Protein AF-A0A9W9ZEQ0-F1 (afdb_monomer_lite)

InterPro domains:
  IPR033336 Stabilizer of axonemal microtubules 1/2 [PTHR31516] (11-189)

pLDDT: mean 74.66, std 12.72, range [37.41, 95.31]

Radius of gyration: 59.29 Å; chains: 1; bounding box: 155×53×139 Å

Sequence (202 aa):
MAGTRLYTAETEKLLKEKGLKCVCELCDCGGYHPHIGCTKGTQKMKSVFKRPGLSQAKTDYQQTYTPHDGAKPRNARKPLPRLRNPHPPPMDFRTVQRMDFITREPEPQGSCKFVEEYKRPDAKIDGKTVYGQDFVDRGPPEVVKITRPQTVTQHQGLKFQSATTHNQAFTHKVPIPQEAYAELPCYTGAILYPEKNTEGTT

Structure (mmCIF, N/CA/C/O backbone):
data_AF-A0A9W9ZEQ0-F1
#
_entry.id   AF-A0A9W9ZEQ0-F1
#
loop_
_atom_site.group_PDB
_atom_site.id
_atom_site.type_symbol
_atom_site.label_atom_id
_atom_site.label_alt_id
_atom_site.label_comp_id
_atom_site.label_asym_id
_atom_site.label_entity_id
_atom_site.label_seq_id
_atom_site.pdbx_PDB_ins_code
_atom_site.Cartn_x
_atom_site.Cartn_y
_atom_site.Cartn_z
_atom_site.occupancy
_atom_site.B_iso_or_equiv
_atom_site.auth_seq_id
_atom_site.auth_comp_id
_atom_site.auth_asym_id
_atom_site.auth_atom_id
_atom_site.pdbx_PDB_model_num
ATOM 1 N N . MET A 1 1 ? -5.493 9.494 52.008 1.00 37.41 1 MET A N 1
ATOM 2 C CA . MET A 1 1 ? -4.484 10.532 51.711 1.00 37.41 1 MET A CA 1
ATOM 3 C C . MET A 1 1 ? -4.387 10.662 50.193 1.00 37.41 1 MET A C 1
ATOM 5 O O . MET A 1 1 ? -3.677 9.883 49.575 1.00 37.41 1 MET A O 1
ATOM 9 N N . ALA A 1 2 ? -5.190 11.528 49.568 1.00 41.69 2 ALA A N 1
ATOM 10 C CA . ALA A 1 2 ? -5.100 11.759 48.124 1.00 41.69 2 ALA A CA 1
ATOM 11 C C . ALA A 1 2 ? -3.895 12.675 47.868 1.00 41.69 2 ALA A C 1
ATOM 13 O O . ALA A 1 2 ? -3.861 13.783 48.397 1.00 41.69 2 ALA A O 1
ATOM 14 N N . GLY A 1 3 ? -2.890 12.187 47.141 1.00 52.62 3 GLY A N 1
ATOM 15 C CA . GLY A 1 3 ? -1.672 12.945 46.861 1.00 52.62 3 GLY A CA 1
ATOM 16 C C . GLY A 1 3 ? -1.980 14.206 46.057 1.00 52.62 3 GLY A C 1
ATOM 17 O O . GLY A 1 3 ? -2.632 14.138 45.015 1.00 52.62 3 GLY A O 1
ATOM 18 N N . THR A 1 4 ? -1.510 15.352 46.542 1.00 58.88 4 THR A N 1
ATOM 19 C CA . THR A 1 4 ? -1.465 16.603 45.784 1.00 58.88 4 THR A CA 1
ATOM 20 C C . THR A 1 4 ? -0.579 16.397 44.562 1.00 58.88 4 THR A C 1
ATOM 22 O O . THR A 1 4 ? 0.619 16.151 44.705 1.00 58.88 4 THR A O 1
ATOM 25 N N . ARG A 1 5 ? -1.152 16.464 43.357 1.00 65.31 5 ARG A N 1
ATOM 26 C CA . ARG A 1 5 ? -0.351 16.447 42.128 1.00 65.31 5 ARG A CA 1
ATOM 27 C C . ARG A 1 5 ? 0.387 17.778 41.999 1.00 65.31 5 ARG A C 1
ATOM 29 O O . ARG A 1 5 ? -0.236 18.835 42.070 1.00 65.31 5 ARG A O 1
ATOM 36 N N . LEU A 1 6 ? 1.703 17.697 41.828 1.00 69.50 6 LEU A N 1
ATOM 37 C CA . LEU A 1 6 ? 2.540 18.829 41.445 1.00 69.50 6 LEU A CA 1
ATOM 38 C C . LEU A 1 6 ? 2.325 19.125 39.957 1.00 69.50 6 LEU A C 1
ATOM 40 O O . LEU A 1 6 ? 2.132 18.203 39.160 1.00 69.50 6 LEU A O 1
ATOM 44 N N . TYR A 1 7 ? 2.325 20.406 39.605 1.00 73.50 7 TYR A N 1
ATOM 45 C CA . TYR A 1 7 ? 2.250 20.856 38.221 1.00 73.50 7 TYR A CA 1
ATOM 46 C C . TYR A 1 7 ? 3.563 20.564 37.488 1.00 73.50 7 TYR A C 1
ATOM 48 O O . TYR A 1 7 ? 4.633 20.515 38.094 1.00 73.50 7 TYR A O 1
ATOM 56 N N . THR A 1 8 ? 3.495 20.349 36.174 1.00 80.25 8 THR A N 1
ATOM 57 C CA . THR A 1 8 ? 4.702 20.289 35.341 1.00 80.25 8 THR A CA 1
ATOM 58 C C . THR A 1 8 ? 5.228 21.707 35.112 1.00 80.25 8 THR A C 1
ATOM 60 O O . THR A 1 8 ? 4.452 22.665 35.080 1.00 80.25 8 THR A O 1
ATOM 63 N N . ALA A 1 9 ? 6.539 21.861 34.908 1.00 80.56 9 ALA A N 1
ATOM 64 C CA . ALA A 1 9 ? 7.176 23.173 34.739 1.00 80.56 9 ALA A CA 1
ATOM 65 C C . ALA A 1 9 ? 6.570 24.012 33.592 1.00 80.56 9 ALA A C 1
ATOM 67 O O . ALA A 1 9 ? 6.544 25.238 33.659 1.00 80.56 9 ALA A O 1
ATOM 68 N N . GLU A 1 10 ? 6.050 23.360 32.551 1.00 81.81 10 GLU A N 1
ATOM 69 C CA . GLU A 1 10 ? 5.345 24.010 31.440 1.00 81.81 10 GLU A CA 1
ATOM 70 C C . GLU A 1 10 ? 4.003 24.600 31.884 1.00 81.81 10 GLU A C 1
ATOM 72 O O . GLU A 1 10 ? 3.696 25.753 31.584 1.00 81.81 10 GLU A O 1
ATOM 77 N N . THR A 1 11 ? 3.228 23.844 32.668 1.00 73.94 11 THR A N 1
ATOM 78 C CA . THR A 1 11 ? 1.942 24.324 33.193 1.00 73.94 11 THR A CA 1
ATOM 79 C C . THR A 1 11 ? 2.117 25.484 34.170 1.00 73.94 11 THR A C 1
ATOM 81 O O . THR A 1 11 ? 1.318 26.414 34.149 1.00 73.94 11 THR A O 1
ATOM 84 N N . GLU A 1 12 ? 3.192 25.508 34.963 1.00 79.81 12 GLU A N 1
ATOM 85 C CA . GLU A 1 12 ? 3.483 26.642 35.851 1.00 79.81 12 GLU A CA 1
ATOM 86 C C . GLU A 1 12 ? 3.841 27.924 35.090 1.00 79.81 12 GLU A C 1
ATOM 88 O O . GLU A 1 12 ? 3.455 29.016 35.515 1.00 79.81 12 GLU A O 1
ATOM 93 N N . LYS A 1 13 ? 4.553 27.813 33.959 1.00 85.12 13 LYS A N 1
ATOM 94 C CA . LYS A 1 13 ? 4.843 28.960 33.084 1.00 85.12 13 LYS A CA 1
ATOM 95 C C . LYS A 1 13 ? 3.564 29.513 32.462 1.00 85.12 13 LYS A C 1
ATOM 97 O O . LYS A 1 13 ? 3.318 30.710 32.573 1.00 85.12 13 LYS A O 1
ATOM 102 N N . LEU A 1 14 ? 2.713 28.642 31.918 1.00 81.81 14 LEU A N 1
ATOM 103 C CA . LEU A 1 14 ? 1.428 29.037 31.329 1.00 81.81 14 LEU A CA 1
ATOM 104 C C . LEU A 1 14 ? 0.505 29.723 32.345 1.00 81.81 14 LEU A C 1
ATOM 106 O O . LEU A 1 14 ? -0.142 30.720 32.025 1.00 81.81 14 LEU A O 1
ATOM 110 N N . LEU A 1 15 ? 0.465 29.222 33.583 1.00 80.19 15 LEU A N 1
ATOM 111 C CA . LEU A 1 15 ? -0.303 29.843 34.663 1.00 80.19 15 LEU A CA 1
ATOM 112 C C . LEU A 1 15 ? 0.219 31.248 34.999 1.00 80.19 15 LEU A C 1
ATOM 114 O O . LEU A 1 15 ? -0.577 32.179 35.117 1.00 80.19 15 LEU A O 1
ATOM 118 N N . LYS A 1 16 ? 1.544 31.429 35.084 1.00 83.94 16 LYS A N 1
ATOM 119 C CA . LYS A 1 16 ? 2.164 32.743 35.334 1.00 83.94 16 LYS A CA 1
ATOM 120 C C . LYS A 1 16 ? 1.924 33.728 34.192 1.00 83.94 16 LYS A C 1
ATOM 122 O O . LYS A 1 16 ? 1.563 34.870 34.457 1.00 83.94 16 LYS A O 1
ATOM 127 N N . GLU A 1 17 ? 2.077 33.291 32.945 1.00 87.44 17 GLU A N 1
ATOM 128 C CA . GLU A 1 17 ? 1.868 34.128 31.754 1.00 87.44 17 GLU A CA 1
ATOM 129 C C . GLU A 1 17 ? 0.423 34.618 31.625 1.00 87.44 17 GLU A C 1
ATOM 131 O O . GLU A 1 17 ? 0.181 35.745 31.197 1.00 87.44 17 GLU A O 1
ATOM 136 N N . LYS A 1 18 ? -0.547 33.783 32.006 1.00 82.31 18 LYS A N 1
ATOM 137 C CA . LYS A 1 18 ? -1.974 34.121 31.944 1.00 82.31 18 LYS A CA 1
ATOM 138 C C . LYS A 1 18 ? -2.513 34.752 33.232 1.00 82.31 18 LYS A C 1
ATOM 140 O O . LYS A 1 18 ? -3.684 35.116 33.267 1.00 82.31 18 LYS A O 1
ATOM 145 N N . GLY A 1 19 ? -1.693 34.879 34.279 1.00 82.81 19 GLY A N 1
ATOM 146 C CA . GLY A 1 19 ? -2.123 35.378 35.591 1.00 82.81 19 GLY A CA 1
ATOM 147 C C . GLY A 1 19 ? -3.135 34.469 36.302 1.00 82.81 19 GLY A C 1
ATOM 148 O O . GLY A 1 19 ? -3.883 34.933 37.161 1.00 82.81 19 GLY A O 1
ATOM 149 N N . LEU A 1 20 ? -3.176 33.186 35.937 1.00 78.25 20 LEU A N 1
ATOM 150 C CA . LEU A 1 20 ? -4.124 32.203 36.454 1.00 78.25 20 LEU A CA 1
ATOM 151 C C . LEU A 1 20 ? -3.520 31.469 37.649 1.00 78.25 20 LEU A C 1
ATOM 153 O O . LEU A 1 20 ? -2.333 31.138 37.670 1.00 78.25 20 LEU A O 1
ATOM 157 N N . LYS A 1 21 ? -4.343 31.180 38.657 1.00 75.56 21 LYS A N 1
ATOM 158 C CA . LYS A 1 21 ? -3.878 30.494 39.880 1.00 75.56 21 LYS A CA 1
ATOM 159 C C . LYS A 1 21 ? -3.937 28.975 39.746 1.00 75.56 21 LYS A C 1
ATOM 161 O O . LYS A 1 21 ? -3.357 28.253 40.555 1.00 75.56 21 LYS A O 1
ATOM 166 N N . CYS A 1 22 ? -4.685 28.486 38.761 1.00 76.62 22 CYS A N 1
ATOM 167 C CA . CYS A 1 22 ? -5.182 27.125 38.739 1.00 76.62 22 CYS A CA 1
ATOM 168 C C . CYS A 1 22 ? -5.458 26.647 37.304 1.00 76.62 22 CYS A C 1
ATOM 170 O O . CYS A 1 22 ? -6.092 27.348 36.520 1.00 76.62 22 CYS A O 1
ATOM 172 N N . VAL A 1 23 ? -5.056 25.412 36.968 1.00 76.75 23 VAL A N 1
ATOM 173 C CA . VAL A 1 23 ? -5.317 24.822 35.634 1.00 76.75 23 VAL A CA 1
ATOM 174 C C . VAL A 1 23 ? -6.815 24.652 35.354 1.00 76.75 23 VAL A C 1
ATOM 176 O O . VAL A 1 23 ? -7.238 24.714 34.204 1.00 76.75 23 VAL A O 1
ATOM 179 N N . CYS A 1 24 ? -7.653 24.503 36.381 1.00 73.38 24 CYS A N 1
ATOM 180 C CA . CYS A 1 24 ? -9.103 24.444 36.195 1.00 73.38 24 CYS A CA 1
ATOM 181 C C . CYS A 1 24 ? -9.718 25.772 35.730 1.00 73.38 24 CYS A C 1
ATOM 183 O O . CYS A 1 24 ? -10.908 25.790 35.433 1.00 73.38 24 CYS A O 1
ATOM 185 N N . GLU A 1 25 ? -8.963 26.869 35.657 1.00 72.88 25 GLU A N 1
ATOM 186 C CA . GLU A 1 25 ? -9.397 28.103 34.985 1.00 72.88 25 GLU A CA 1
ATOM 187 C C . GLU A 1 25 ? -9.236 28.013 33.451 1.00 72.88 25 GLU A C 1
ATOM 189 O O . GLU A 1 25 ? -9.857 28.790 32.736 1.00 72.88 25 GLU A O 1
ATOM 194 N N . LEU A 1 26 ? -8.463 27.041 32.938 1.00 74.06 26 LEU A N 1
ATOM 195 C CA . LEU A 1 26 ? -8.210 26.820 31.503 1.00 74.06 26 LEU A CA 1
ATOM 196 C C . LEU A 1 26 ? -9.063 25.701 30.879 1.00 74.06 26 LEU A C 1
ATOM 198 O O . LEU A 1 26 ? -9.225 25.662 29.664 1.00 74.06 26 LEU A O 1
ATOM 202 N N . CYS A 1 27 ? -9.559 24.754 31.679 1.00 66.38 27 CYS A N 1
ATOM 203 C CA . CYS A 1 27 ? -10.270 23.569 31.191 1.00 66.38 27 CYS A CA 1
ATOM 204 C C . CYS A 1 27 ? -11.350 23.144 32.189 1.00 66.38 27 CYS A C 1
ATOM 206 O O . CYS A 1 27 ? -11.063 22.800 33.338 1.00 66.38 27 CYS A O 1
ATOM 208 N N . ASP A 1 28 ? -12.597 23.102 31.720 1.00 59.75 28 ASP A N 1
ATOM 209 C CA . ASP A 1 28 ? -13.741 22.553 32.464 1.00 59.75 28 ASP A CA 1
ATOM 210 C C . ASP A 1 28 ? -13.808 21.015 32.392 1.00 59.75 28 ASP A C 1
ATOM 212 O O . ASP A 1 28 ? -14.584 20.371 33.092 1.00 59.75 28 ASP A O 1
ATOM 216 N N . CYS A 1 29 ? -12.925 20.416 31.593 1.00 57.00 29 CYS A N 1
ATOM 217 C CA . CYS A 1 29 ? -12.697 18.980 31.455 1.00 57.00 29 CYS A CA 1
ATOM 218 C C . CYS A 1 29 ? -11.985 18.340 32.671 1.00 57.00 29 CYS A C 1
ATOM 220 O O . CYS A 1 29 ? -11.948 17.115 32.801 1.00 57.00 29 CYS A O 1
ATOM 222 N N . GLY A 1 30 ? -11.425 19.148 33.580 1.00 53.75 30 GLY A N 1
ATOM 223 C CA . GLY A 1 30 ? -10.674 18.701 34.757 1.00 53.75 30 GLY A CA 1
ATOM 224 C C . GLY A 1 30 ? -11.566 18.266 35.920 1.00 53.75 30 GLY A C 1
ATOM 225 O O . GLY A 1 30 ? -11.618 18.931 36.954 1.00 53.75 30 GLY A O 1
ATOM 226 N N . GLY A 1 31 ? -12.255 17.138 35.769 1.00 56.25 31 GLY A N 1
ATOM 227 C CA . GLY A 1 31 ? -12.990 16.502 36.859 1.00 56.25 31 GLY A CA 1
ATOM 228 C C . GLY A 1 31 ? -12.084 16.116 38.042 1.00 56.25 31 GLY A C 1
ATOM 229 O O . GLY A 1 31 ? -11.106 15.392 37.891 1.00 56.25 31 GLY A O 1
ATOM 230 N N . TYR A 1 32 ? -12.453 16.579 39.239 1.00 54.41 32 TYR A N 1
ATOM 231 C CA . TYR A 1 32 ? -12.174 15.983 40.559 1.00 54.41 32 TYR A CA 1
ATOM 232 C C . TYR A 1 32 ? -10.725 15.756 41.032 1.00 54.41 32 TYR A C 1
ATOM 234 O O . TYR A 1 32 ? -10.540 15.138 42.085 1.00 54.41 32 TYR A O 1
ATOM 242 N N . HIS A 1 33 ? -9.695 16.289 40.373 1.00 62.06 33 HIS A N 1
ATOM 243 C CA . HIS A 1 33 ? -8.331 16.187 40.905 1.00 62.06 33 HIS A CA 1
ATOM 244 C C . HIS A 1 33 ? -7.933 17.395 41.775 1.00 62.06 33 HIS A C 1
ATOM 246 O O . HIS A 1 33 ? -7.909 18.528 41.284 1.00 62.06 33 HIS A O 1
ATOM 252 N N . PRO A 1 34 ? -7.591 17.176 43.063 1.00 64.12 34 PRO A N 1
ATOM 253 C CA . PRO A 1 34 ? -7.102 18.235 43.931 1.00 64.12 34 PRO A CA 1
ATOM 254 C C . PRO A 1 34 ? -5.711 18.669 43.467 1.00 64.12 34 PRO A C 1
ATOM 256 O O . PRO A 1 34 ? -4.783 17.864 43.379 1.00 64.12 34 PRO A O 1
ATOM 259 N N . HIS A 1 35 ? -5.573 19.954 43.187 1.00 70.62 35 HIS A N 1
ATOM 260 C CA . HIS A 1 35 ? -4.314 20.591 42.833 1.00 70.62 35 HIS A CA 1
ATOM 261 C C . HIS A 1 35 ? -4.051 21.759 43.781 1.00 70.62 35 HIS A C 1
ATOM 263 O O . HIS A 1 35 ? -4.958 22.290 44.434 1.00 70.62 35 HIS A O 1
ATOM 269 N N . ILE A 1 36 ? -2.782 22.133 43.877 1.00 67.75 36 ILE A N 1
ATOM 270 C CA . ILE A 1 36 ? -2.314 23.179 44.779 1.00 67.75 36 ILE A CA 1
ATOM 271 C C . ILE A 1 36 ? -2.832 24.526 44.250 1.00 67.75 36 ILE A C 1
ATOM 273 O O . ILE A 1 36 ? -2.653 24.837 43.075 1.00 67.75 36 ILE A O 1
ATOM 277 N N . GLY A 1 37 ? -3.532 25.290 45.096 1.00 64.69 37 GLY A N 1
ATOM 278 C CA . GLY A 1 37 ? -4.092 26.601 44.732 1.00 64.69 37 GLY A CA 1
ATOM 279 C C . GLY A 1 37 ? -5.494 26.592 44.100 1.00 64.69 37 GLY A C 1
ATOM 280 O O . GLY A 1 37 ? -5.948 27.638 43.644 1.00 64.69 37 GLY A O 1
ATOM 281 N N . CYS A 1 38 ? -6.202 25.453 44.087 1.00 69.81 38 CYS A N 1
ATOM 282 C CA . CYS A 1 38 ? -7.576 25.373 43.571 1.00 69.81 38 CYS A CA 1
ATOM 283 C C . CYS A 1 38 ? -8.570 26.230 44.368 1.00 69.81 38 CYS A C 1
ATOM 285 O O . CYS A 1 38 ? -8.825 25.947 45.540 1.00 69.81 38 CYS A O 1
ATOM 287 N N . THR A 1 39 ? -9.230 27.192 43.721 1.00 65.50 39 THR A N 1
ATOM 288 C CA . THR A 1 39 ? -10.390 27.911 44.287 1.00 65.50 39 THR A CA 1
ATOM 289 C C . THR A 1 39 ? -11.727 27.244 43.945 1.00 65.50 39 THR A C 1
ATOM 291 O O . THR A 1 39 ? -12.715 27.440 44.658 1.00 65.50 39 THR A O 1
ATOM 294 N N . LYS A 1 40 ? -11.772 26.399 42.900 1.00 63.22 40 LYS A N 1
ATOM 295 C CA . LYS A 1 40 ? -12.921 25.548 42.542 1.00 63.22 40 LYS A CA 1
ATOM 296 C C . LYS A 1 40 ? -13.034 24.390 43.546 1.00 63.22 40 LYS A C 1
ATOM 298 O O . LYS A 1 40 ? -12.727 23.234 43.266 1.00 63.22 40 LYS A O 1
ATOM 303 N N . GLY A 1 41 ? -13.445 24.714 44.769 1.00 57.28 41 GLY A N 1
ATOM 304 C CA . GLY A 1 41 ? -13.613 23.740 45.839 1.00 57.28 41 GLY A CA 1
ATOM 305 C C . GLY A 1 41 ? -14.638 22.668 45.464 1.00 57.28 41 GLY A C 1
ATOM 306 O O . GLY A 1 41 ? -15.820 22.958 45.282 1.00 57.28 41 GLY A O 1
ATOM 307 N N . THR A 1 42 ? -14.216 21.404 45.484 1.00 56.97 42 THR A N 1
ATOM 308 C CA . THR A 1 42 ? -15.060 20.192 45.412 1.00 56.97 42 THR A CA 1
ATOM 309 C C . THR A 1 42 ? -16.061 20.066 46.578 1.00 56.97 42 THR A C 1
ATOM 311 O O . THR A 1 42 ? -16.720 19.042 46.746 1.00 56.97 42 THR A O 1
ATOM 314 N N . GLN A 1 43 ? -16.194 21.101 47.413 1.00 55.25 43 GLN A N 1
ATOM 315 C CA . GLN A 1 43 ? -16.971 21.089 48.649 1.00 55.25 43 GLN A CA 1
ATOM 316 C C . GLN A 1 43 ? -18.431 21.532 48.502 1.00 55.25 43 GLN A C 1
ATOM 318 O O . GLN A 1 43 ? -19.207 21.283 49.424 1.00 55.25 43 GLN A O 1
ATOM 323 N N . LYS A 1 44 ? -18.853 22.126 47.375 1.00 55.16 44 LYS A N 1
ATOM 324 C CA . LYS A 1 44 ? -20.236 22.636 47.251 1.00 55.16 44 LYS A CA 1
ATOM 325 C C . LYS A 1 44 ? -21.313 21.544 47.315 1.00 55.16 44 LYS A C 1
ATOM 327 O O . LYS A 1 44 ? -22.426 21.829 47.730 1.00 55.16 44 LYS A O 1
ATOM 332 N N . MET A 1 45 ? -20.989 20.287 47.003 1.00 54.09 45 MET A N 1
ATOM 333 C CA . MET A 1 45 ? -21.962 19.186 47.095 1.00 54.09 45 MET A CA 1
ATOM 334 C C . MET A 1 45 ? -22.136 18.628 48.517 1.00 54.09 45 MET A C 1
ATOM 336 O O . MET A 1 45 ? -23.104 17.923 48.785 1.00 54.09 45 MET A O 1
ATOM 340 N N . LYS A 1 46 ? -21.243 18.955 49.464 1.00 55.12 46 LYS A N 1
ATOM 341 C CA . LYS A 1 46 ? -21.318 18.439 50.845 1.00 55.12 46 LYS A CA 1
ATOM 342 C C . LYS A 1 46 ? -22.147 19.310 51.793 1.00 55.12 46 LYS A C 1
ATOM 344 O O . LYS A 1 46 ? -22.390 18.894 52.923 1.00 55.12 46 LYS A O 1
ATOM 349 N N . SER A 1 47 ? -22.572 20.507 51.386 1.00 56.00 47 SER A N 1
ATOM 350 C CA . SER A 1 47 ? -23.389 21.383 52.239 1.00 56.00 47 SER A CA 1
ATOM 351 C C . SER A 1 47 ? -24.873 21.006 52.251 1.00 56.00 47 SER A C 1
ATOM 353 O O . SER A 1 47 ? -25.544 21.299 53.234 1.00 56.00 47 SER A O 1
ATOM 355 N N . VAL A 1 48 ? -25.369 20.296 51.229 1.00 57.22 48 VAL A N 1
ATOM 356 C CA . VAL A 1 48 ? -26.793 19.919 51.105 1.00 57.22 48 VAL A CA 1
ATOM 357 C C . VAL A 1 48 ? -27.230 18.904 52.176 1.00 57.22 48 VAL A C 1
ATOM 359 O O . VAL A 1 48 ? -28.391 18.877 52.569 1.00 57.22 48 VAL A O 1
ATOM 362 N N . PHE A 1 49 ? -26.297 18.127 52.736 1.00 55.41 49 PHE A N 1
ATOM 363 C CA . PHE A 1 49 ? -26.592 17.122 53.769 1.00 55.41 49 PHE A CA 1
ATOM 364 C C . PHE A 1 49 ? -26.369 17.598 55.212 1.00 55.41 49 PHE A C 1
ATOM 366 O O . PHE A 1 49 ? -26.506 16.811 56.148 1.00 55.41 49 PHE A O 1
ATOM 373 N N . LYS A 1 50 ? -26.063 18.881 55.441 1.00 57.22 50 LYS A N 1
ATOM 374 C CA . LYS A 1 50 ? -25.906 19.429 56.798 1.00 57.22 50 LYS A CA 1
ATOM 375 C C . LYS A 1 50 ? -27.258 19.849 57.386 1.00 57.22 50 LYS A C 1
ATOM 377 O O . LYS A 1 50 ? -27.470 21.020 57.684 1.00 57.22 50 LYS A O 1
ATOM 382 N N . ARG A 1 51 ? -28.186 18.901 57.557 1.00 60.28 51 ARG A N 1
ATOM 383 C CA . ARG A 1 51 ? -29.360 19.137 58.413 1.00 60.28 51 ARG A CA 1
ATOM 384 C C . ARG A 1 51 ? -28.881 19.297 59.867 1.00 60.28 51 ARG A C 1
ATOM 386 O O . ARG A 1 51 ? -28.134 18.427 60.329 1.00 60.28 51 ARG A O 1
ATOM 393 N N . PRO A 1 52 ? -29.273 20.364 60.590 1.00 64.81 52 PRO A N 1
ATOM 394 C CA . PRO A 1 52 ? -28.954 20.511 62.008 1.00 64.81 52 PRO A CA 1
ATOM 395 C C . PRO A 1 52 ? -29.430 19.268 62.774 1.00 64.81 52 PRO A C 1
ATOM 397 O O . PRO A 1 52 ? -30.589 18.884 62.658 1.00 64.81 52 PRO A O 1
ATOM 400 N N . GLY A 1 53 ? -28.522 18.592 63.484 1.00 65.69 53 GLY A N 1
ATOM 401 C CA . GLY A 1 53 ? -28.815 17.378 64.263 1.00 65.69 53 GLY A CA 1
ATOM 402 C C . GLY A 1 53 ? -28.463 16.043 63.591 1.00 65.69 53 GLY A C 1
ATOM 403 O O . GLY A 1 53 ? -28.196 15.074 64.296 1.00 65.69 53 GLY A O 1
ATOM 404 N N . LEU A 1 54 ? -28.344 15.975 62.258 1.00 63.88 54 LEU A N 1
ATOM 405 C CA . LEU A 1 54 ? -28.014 14.714 61.566 1.00 63.88 54 LEU A CA 1
ATOM 406 C C . LEU A 1 54 ? -26.507 14.399 61.569 1.00 63.88 54 LEU A C 1
ATOM 408 O O . LEU A 1 54 ? -26.110 13.256 61.383 1.00 63.88 54 LEU A O 1
ATOM 412 N N . SER A 1 55 ? -25.652 15.389 61.835 1.00 63.50 55 SER A N 1
ATOM 413 C CA . SER A 1 55 ? -24.200 15.182 61.955 1.00 63.50 55 SER A CA 1
ATOM 414 C C . SER A 1 55 ? -23.790 14.406 63.212 1.00 63.50 55 SER A C 1
ATOM 416 O O . SER A 1 55 ? -22.664 13.926 63.283 1.00 63.50 55 SER A O 1
ATOM 418 N N . GLN A 1 56 ? -24.681 14.316 64.204 1.00 68.81 56 GLN A N 1
ATOM 419 C CA . GLN A 1 56 ? -24.466 13.607 65.472 1.00 68.81 56 GLN A CA 1
ATOM 420 C C . GLN A 1 56 ? -25.035 12.176 65.436 1.00 68.81 56 GLN A C 1
ATOM 422 O O . GLN A 1 56 ? -24.650 11.334 66.245 1.00 68.81 56 GLN A O 1
ATOM 427 N N . ALA A 1 57 ? -25.938 11.881 64.494 1.00 76.06 57 ALA A N 1
ATOM 428 C CA . ALA A 1 57 ? -26.594 10.586 64.383 1.00 76.06 57 ALA A CA 1
ATOM 429 C C . ALA A 1 57 ? -25.669 9.575 63.687 1.00 76.06 57 ALA A C 1
ATOM 431 O O . ALA A 1 57 ? -25.583 9.520 62.460 1.00 76.06 57 ALA A O 1
ATOM 432 N N . LYS A 1 58 ? -24.963 8.763 64.479 1.00 79.19 58 LYS A N 1
ATOM 433 C CA . LYS A 1 58 ? -24.244 7.592 63.965 1.00 79.19 58 LYS A CA 1
ATOM 434 C C . LYS A 1 58 ? -25.264 6.543 63.543 1.00 79.19 58 LYS A C 1
ATOM 436 O O . LYS A 1 58 ? -26.111 6.163 64.349 1.00 79.19 58 LYS A O 1
ATOM 441 N N . THR A 1 59 ? -25.169 6.065 62.305 1.00 84.25 59 THR A N 1
ATOM 442 C CA . THR A 1 59 ? -25.974 4.929 61.836 1.00 84.25 59 THR A CA 1
ATOM 443 C C . THR A 1 59 ? -25.703 3.713 62.711 1.00 84.25 59 THR A C 1
ATOM 445 O O . THR A 1 59 ? -24.571 3.554 63.164 1.00 84.25 59 THR A O 1
ATOM 448 N N . ASP A 1 60 ? -26.681 2.825 62.855 1.00 87.25 60 ASP A N 1
ATOM 449 C CA . ASP A 1 60 ? -26.568 1.604 63.662 1.00 87.25 60 ASP A CA 1
ATOM 450 C C . ASP A 1 60 ? -25.270 0.828 63.357 1.00 87.25 60 ASP A C 1
ATOM 452 O O . ASP A 1 60 ? -24.461 0.574 64.240 1.00 87.25 60 ASP A O 1
ATOM 456 N N . TYR A 1 61 ? -24.942 0.671 62.069 1.00 86.62 61 TYR A N 1
ATOM 457 C CA . TYR A 1 61 ? -23.689 0.069 61.592 1.00 86.62 61 TYR A CA 1
ATOM 458 C C . TYR A 1 61 ? -22.403 0.712 62.156 1.00 86.62 61 TYR A C 1
ATOM 460 O O . TYR A 1 61 ? -21.447 0.021 62.494 1.00 86.62 61 TYR A O 1
ATOM 468 N N . GLN A 1 62 ? -22.354 2.041 62.275 1.00 84.62 62 GLN A N 1
ATOM 469 C CA . GLN A 1 62 ? -21.189 2.753 62.824 1.00 84.62 62 GLN A CA 1
ATOM 470 C C . GLN A 1 62 ? -21.067 2.573 64.340 1.00 84.62 62 GLN A C 1
ATOM 472 O O . GLN A 1 62 ? -19.984 2.776 64.888 1.00 84.62 62 GLN A O 1
ATOM 477 N N . GLN A 1 63 ? -22.171 2.240 65.012 1.00 85.56 63 GLN A N 1
ATOM 478 C CA . GLN A 1 63 ? -22.181 1.915 66.434 1.00 85.56 63 GLN A CA 1
ATOM 479 C C . GLN A 1 63 ? -21.766 0.457 66.658 1.00 85.56 63 GLN A C 1
ATOM 481 O O . GLN A 1 63 ? -20.986 0.189 67.568 1.00 85.56 63 GLN A O 1
ATOM 486 N N . THR A 1 64 ? -22.216 -0.470 65.804 1.00 89.56 64 THR A N 1
ATOM 487 C CA . THR A 1 64 ? -21.901 -1.902 65.940 1.00 89.56 64 THR A CA 1
ATOM 488 C C . THR A 1 64 ? -20.462 -2.233 65.538 1.00 89.56 64 THR A C 1
ATOM 490 O O . THR A 1 64 ? -19.789 -2.992 66.229 1.00 89.56 64 THR A O 1
ATOM 493 N N . TYR A 1 65 ? -19.963 -1.662 64.437 1.00 84.00 65 TYR A N 1
ATOM 494 C CA . TYR A 1 65 ? -18.657 -2.008 63.864 1.00 84.00 65 TYR A CA 1
ATOM 495 C C . TYR A 1 65 ? -17.598 -0.956 64.200 1.00 84.00 65 TYR A C 1
ATOM 497 O O . TYR A 1 65 ? -17.095 -0.236 63.334 1.00 84.00 65 TYR A O 1
ATOM 505 N N . THR A 1 66 ? -17.262 -0.857 65.484 1.00 83.62 66 THR A N 1
ATOM 506 C CA . THR A 1 66 ? -16.147 -0.025 65.950 1.00 83.62 66 THR A CA 1
ATOM 507 C C . THR A 1 66 ? -14.829 -0.806 65.899 1.00 83.62 66 THR A C 1
ATOM 509 O O . THR A 1 66 ? -14.827 -2.032 66.025 1.00 83.62 66 THR A O 1
ATOM 512 N N . PRO A 1 67 ? -13.685 -0.138 65.665 1.00 82.56 67 PRO A N 1
ATOM 513 C CA . PRO A 1 67 ? -12.394 -0.809 65.726 1.00 82.56 67 PRO A CA 1
ATOM 514 C C . PRO A 1 67 ? -12.155 -1.309 67.155 1.00 82.56 67 PRO A C 1
ATOM 516 O O . PRO A 1 67 ? -12.118 -0.516 68.089 1.00 82.56 67 PRO A O 1
ATOM 519 N N . HIS A 1 68 ? -12.007 -2.623 67.322 1.00 81.75 68 HIS A N 1
ATOM 520 C CA . HIS A 1 68 ? -11.733 -3.222 68.625 1.00 81.75 68 HIS A CA 1
ATOM 521 C C . HIS A 1 68 ? -10.350 -2.814 69.150 1.00 81.75 68 HIS A C 1
ATOM 523 O O . HIS A 1 68 ? -9.358 -2.824 68.408 1.00 81.75 68 HIS A O 1
ATOM 529 N N . ASP A 1 69 ? -10.275 -2.513 70.447 1.00 79.88 69 ASP A N 1
ATOM 530 C CA . ASP A 1 69 ? -9.017 -2.204 71.120 1.00 79.88 69 ASP A CA 1
ATOM 531 C C . ASP A 1 69 ? -8.050 -3.391 71.016 1.00 79.88 69 ASP A C 1
ATOM 533 O O . ASP A 1 69 ? -8.367 -4.525 71.373 1.00 79.88 69 ASP A O 1
ATOM 537 N N . GLY A 1 70 ? -6.857 -3.135 70.475 1.00 74.56 70 GLY A N 1
ATOM 538 C CA . GLY A 1 70 ? -5.831 -4.158 70.256 1.00 74.56 70 GLY A CA 1
ATOM 539 C C . GLY A 1 70 ? -5.780 -4.754 68.847 1.00 74.56 70 GLY A C 1
ATOM 540 O O . GLY A 1 70 ? -4.913 -5.594 68.593 1.00 74.56 70 GLY A O 1
ATOM 541 N N . ALA A 1 71 ? -6.611 -4.289 67.905 1.00 70.00 71 ALA A N 1
ATOM 542 C CA . ALA A 1 71 ? -6.497 -4.623 66.483 1.00 70.00 71 ALA A CA 1
ATOM 543 C C . ALA A 1 71 ? -5.215 -4.023 65.863 1.00 70.00 71 ALA A C 1
ATOM 545 O O . ALA A 1 71 ? -5.238 -3.038 65.124 1.00 70.00 71 ALA A O 1
ATOM 546 N N . LYS A 1 72 ? -4.055 -4.611 66.174 1.00 71.38 72 LYS A N 1
ATOM 547 C CA . LYS A 1 72 ? -2.799 -4.278 65.500 1.00 71.38 72 LYS A CA 1
ATOM 548 C C . LYS A 1 72 ? -2.845 -4.878 64.095 1.00 71.38 72 LYS A C 1
ATOM 550 O O . LYS A 1 72 ? -3.123 -6.074 63.967 1.00 71.38 72 LYS A O 1
ATOM 555 N N . PRO A 1 73 ? -2.556 -4.100 63.036 1.00 72.44 73 PRO A N 1
ATOM 556 C CA . PRO A 1 73 ? -2.430 -4.668 61.705 1.00 72.44 73 PRO A CA 1
ATOM 557 C C . PRO A 1 73 ? -1.386 -5.782 61.768 1.00 72.44 73 PRO A C 1
ATOM 559 O O . PRO A 1 73 ? -0.294 -5.593 62.311 1.00 72.44 73 PRO A O 1
ATOM 562 N N . ARG A 1 74 ? -1.737 -6.969 61.262 1.00 74.25 74 ARG A N 1
ATOM 563 C CA . ARG A 1 74 ? -0.811 -8.101 61.202 1.00 74.25 74 ARG A CA 1
ATOM 564 C C . ARG A 1 74 ? 0.456 -7.606 60.512 1.00 74.25 74 ARG A C 1
ATOM 566 O O . ARG A 1 74 ? 0.386 -7.166 59.366 1.00 74.25 74 ARG A O 1
ATOM 573 N N . ASN A 1 75 ? 1.592 -7.649 61.212 1.00 70.75 75 ASN A N 1
ATOM 574 C CA . ASN A 1 75 ? 2.881 -7.284 60.638 1.00 70.75 75 ASN A CA 1
ATOM 575 C C . ASN A 1 75 ? 3.128 -8.204 59.444 1.00 70.75 75 ASN A C 1
ATOM 577 O O . ASN A 1 75 ? 3.531 -9.358 59.608 1.00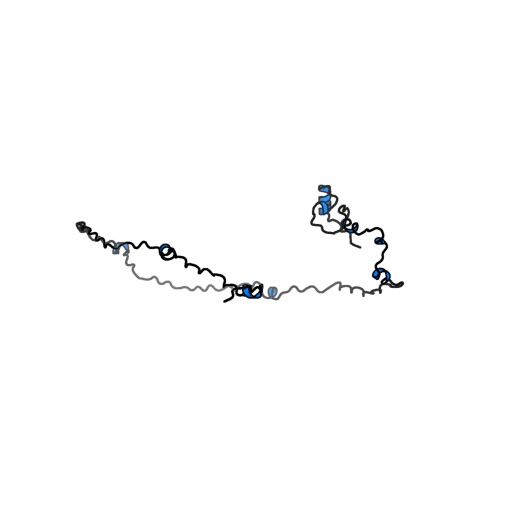 70.75 75 ASN A O 1
ATOM 581 N N . ALA A 1 76 ? 2.840 -7.710 58.243 1.00 70.50 76 ALA A N 1
ATOM 582 C CA . ALA A 1 76 ? 3.187 -8.380 57.012 1.00 70.50 76 ALA A CA 1
ATOM 583 C C . ALA A 1 76 ? 4.711 -8.328 56.926 1.00 70.50 76 ALA A C 1
ATOM 585 O O . ALA A 1 76 ? 5.279 -7.388 56.373 1.00 70.50 76 ALA A O 1
ATOM 586 N N . ARG A 1 77 ? 5.380 -9.323 57.519 1.00 72.94 77 ARG A N 1
ATOM 587 C CA . ARG A 1 77 ? 6.791 -9.613 57.266 1.00 72.94 77 ARG A CA 1
ATOM 588 C C . ARG A 1 77 ? 6.887 -10.082 55.820 1.00 72.94 77 ARG A C 1
ATOM 590 O O . ARG A 1 77 ? 6.982 -11.274 55.544 1.00 72.94 77 ARG A O 1
ATOM 597 N N . LYS A 1 78 ? 6.747 -9.139 54.888 1.00 75.81 78 LYS A N 1
ATOM 598 C CA . LYS A 1 78 ? 7.011 -9.385 53.480 1.00 75.81 78 LYS A CA 1
ATOM 599 C C . LYS A 1 78 ? 8.476 -9.812 53.416 1.00 75.81 78 LYS A C 1
ATOM 601 O O . LYS A 1 78 ? 9.312 -9.103 53.984 1.00 75.81 78 LYS A O 1
ATOM 606 N N . PRO A 1 79 ? 8.790 -10.968 52.816 1.00 77.62 79 PRO A N 1
ATOM 607 C CA . PRO A 1 79 ? 10.179 -11.340 52.621 1.00 77.62 79 PRO A CA 1
ATOM 608 C C . PRO A 1 79 ? 10.878 -10.202 51.876 1.00 77.62 79 PRO A C 1
ATOM 610 O O . PRO A 1 79 ? 10.284 -9.575 50.993 1.00 77.62 79 PRO A O 1
ATOM 613 N N . LEU A 1 80 ? 12.118 -9.917 52.274 1.00 77.19 80 LEU A N 1
ATOM 614 C CA . LEU A 1 80 ? 12.950 -8.938 51.587 1.00 77.19 80 LEU A CA 1
ATOM 615 C C . LEU A 1 80 ? 12.959 -9.275 50.086 1.00 77.19 80 LEU A C 1
ATOM 617 O O . LEU A 1 80 ? 13.107 -10.454 49.736 1.00 77.19 80 LEU A O 1
ATOM 621 N N . PRO A 1 81 ? 12.774 -8.283 49.197 1.00 79.38 81 PRO A N 1
ATOM 622 C CA . PRO A 1 81 ? 12.896 -8.503 47.765 1.00 79.38 81 PRO A CA 1
ATOM 623 C C . PRO A 1 81 ? 14.243 -9.169 47.484 1.00 79.38 81 PRO A C 1
ATOM 625 O O . PRO A 1 81 ? 15.279 -8.667 47.921 1.00 79.38 81 PRO A O 1
ATOM 628 N N . ARG A 1 82 ? 14.241 -10.314 46.792 1.00 79.38 82 ARG A N 1
ATOM 629 C CA . ARG A 1 82 ? 15.495 -10.948 46.372 1.00 79.38 82 ARG A CA 1
ATOM 630 C C . ARG A 1 82 ? 16.252 -9.938 45.512 1.00 79.38 82 ARG A C 1
ATOM 632 O O . ARG A 1 82 ? 15.711 -9.468 44.510 1.00 79.38 82 ARG A O 1
ATOM 639 N N . LEU A 1 83 ? 17.473 -9.591 45.921 1.00 76.88 83 LEU A N 1
ATOM 640 C CA . LEU A 1 83 ? 18.356 -8.737 45.134 1.00 76.88 83 LEU A CA 1
ATOM 641 C C . LEU A 1 83 ? 18.534 -9.384 43.759 1.00 76.88 83 LEU A C 1
ATOM 643 O O . LEU A 1 83 ? 18.868 -10.566 43.651 1.00 76.88 83 LEU A O 1
ATOM 647 N N . ARG A 1 84 ? 18.240 -8.621 42.705 1.00 79.19 84 ARG A N 1
ATOM 648 C CA . ARG A 1 84 ? 18.442 -9.078 41.331 1.00 79.19 84 ARG A CA 1
ATOM 649 C C . ARG A 1 84 ? 19.937 -9.331 41.132 1.00 79.19 84 ARG A C 1
ATOM 651 O O . ARG A 1 84 ? 20.751 -8.568 41.644 1.00 79.19 84 ARG A O 1
ATOM 658 N N . ASN A 1 85 ? 20.288 -10.396 40.409 1.00 84.62 85 ASN A N 1
ATOM 659 C CA . ASN A 1 85 ? 21.681 -10.684 40.076 1.00 84.62 85 ASN A CA 1
ATOM 660 C C . ASN A 1 85 ? 22.315 -9.429 39.429 1.00 84.62 85 ASN A C 1
ATOM 662 O O . ASN A 1 85 ? 21.739 -8.927 38.459 1.00 84.62 85 ASN A O 1
ATOM 666 N N . PRO A 1 86 ? 23.442 -8.908 39.955 1.00 87.44 86 PRO A N 1
ATOM 667 C CA . PRO A 1 86 ? 24.105 -7.715 39.423 1.00 87.44 86 PRO A CA 1
ATOM 668 C C . PRO A 1 86 ? 24.668 -7.906 38.007 1.00 87.44 86 PRO A C 1
ATOM 670 O O . PRO A 1 86 ? 24.948 -6.920 37.332 1.00 87.44 86 PRO A O 1
ATOM 673 N N . HIS A 1 87 ? 24.826 -9.147 37.547 1.00 88.88 87 HIS A N 1
ATOM 674 C CA . HIS A 1 87 ? 25.204 -9.485 36.176 1.00 88.88 87 HIS A CA 1
ATOM 675 C C . HIS A 1 87 ? 24.216 -10.513 35.608 1.00 88.88 87 HIS A C 1
ATOM 677 O O . HIS A 1 87 ? 24.487 -11.718 35.619 1.00 88.88 87 HIS A O 1
ATOM 683 N N . PRO A 1 88 ? 23.029 -10.077 35.147 1.00 88.44 88 PRO A N 1
ATOM 684 C CA . PRO A 1 88 ? 22.165 -10.964 34.387 1.00 88.44 88 PRO A CA 1
ATOM 685 C C . PRO A 1 88 ? 22.853 -11.329 33.060 1.00 88.44 88 PRO A C 1
ATOM 687 O O . PRO A 1 88 ? 23.573 -10.497 32.502 1.00 88.44 88 PRO A O 1
ATOM 690 N N . PRO A 1 89 ? 22.636 -12.544 32.531 1.00 90.62 89 PRO A N 1
ATOM 691 C CA . PRO A 1 89 ? 23.123 -12.884 31.202 1.00 90.62 89 PRO A CA 1
ATOM 692 C C . PRO A 1 89 ? 22.544 -11.910 30.160 1.00 90.62 89 PRO A C 1
ATOM 694 O O . PRO A 1 89 ? 21.398 -11.463 30.313 1.00 90.62 89 PRO A O 1
ATOM 697 N N . PRO A 1 90 ? 23.313 -11.563 29.113 1.00 91.56 90 PRO A N 1
ATOM 698 C CA . PRO A 1 90 ? 22.817 -10.714 28.041 1.00 91.56 90 PRO A CA 1
ATOM 699 C C . PRO A 1 90 ? 21.649 -11.399 27.324 1.00 91.56 90 PRO A C 1
ATOM 701 O O . PRO A 1 90 ? 21.617 -12.619 27.170 1.00 91.56 90 PRO A O 1
ATOM 704 N N . MET A 1 91 ? 20.676 -10.600 26.891 1.00 92.75 91 MET A N 1
ATOM 705 C CA . MET A 1 91 ? 19.544 -11.084 26.105 1.00 92.75 91 MET A CA 1
ATOM 706 C C . MET A 1 91 ? 20.020 -11.487 24.704 1.00 92.75 91 MET A C 1
ATOM 708 O O . MET A 1 91 ? 20.738 -10.721 24.060 1.00 92.75 91 MET A O 1
ATOM 712 N N . ASP A 1 92 ? 19.614 -12.667 24.229 1.00 93.50 92 ASP A N 1
ATOM 713 C CA . ASP A 1 92 ? 19.865 -13.080 22.848 1.00 93.50 92 ASP A CA 1
ATOM 714 C C . ASP A 1 92 ? 18.811 -12.463 21.917 1.00 93.50 92 ASP A C 1
ATOM 716 O O . ASP A 1 92 ? 17.610 -12.676 22.082 1.00 93.50 92 ASP A O 1
ATOM 720 N N . PHE A 1 93 ? 19.271 -11.668 20.950 1.00 93.00 93 PHE A N 1
ATOM 721 C CA . PHE A 1 93 ? 18.438 -11.012 19.937 1.00 93.00 93 PHE A CA 1
ATOM 722 C C . PHE A 1 93 ? 18.567 -11.668 18.554 1.00 93.00 93 PHE A C 1
ATOM 724 O O . PHE A 1 93 ? 18.146 -11.086 17.545 1.00 93.00 93 PHE A O 1
ATOM 731 N N . ARG A 1 94 ? 19.193 -12.847 18.470 1.00 93.12 94 ARG A N 1
ATOM 732 C CA . ARG A 1 94 ? 19.281 -13.623 17.232 1.00 93.12 94 ARG A CA 1
ATOM 733 C C . ARG A 1 94 ? 17.906 -14.191 16.903 1.00 93.12 94 ARG A C 1
ATOM 735 O O . ARG A 1 94 ? 17.328 -14.958 17.663 1.00 93.12 94 ARG A O 1
ATOM 742 N N . THR A 1 95 ? 17.379 -13.797 15.751 1.00 94.69 95 THR A N 1
ATOM 743 C CA . THR A 1 95 ? 16.153 -14.366 15.194 1.00 94.69 95 THR A CA 1
ATOM 744 C C . THR A 1 95 ? 16.510 -15.258 14.016 1.00 94.69 95 THR A C 1
ATOM 746 O O . THR A 1 95 ? 17.456 -14.963 13.285 1.00 94.69 95 THR A O 1
ATOM 749 N N . VAL A 1 96 ? 15.721 -16.312 13.798 1.00 95.31 96 VAL A N 1
ATOM 750 C CA . VAL A 1 96 ? 15.856 -17.221 12.643 1.00 95.31 96 VAL A CA 1
ATOM 751 C C . VAL A 1 96 ? 15.908 -16.423 11.335 1.00 95.31 96 VAL A C 1
ATOM 753 O O . VAL A 1 96 ? 16.801 -16.608 10.522 1.00 95.31 96 VAL A O 1
ATOM 756 N N . GLN A 1 97 ? 15.054 -15.403 11.204 1.00 95.31 97 GLN A N 1
ATOM 757 C CA . GLN A 1 97 ? 15.044 -14.516 10.042 1.00 95.31 97 GLN A CA 1
ATOM 758 C C . GLN A 1 97 ? 16.380 -13.786 9.816 1.00 95.31 97 GLN A C 1
ATOM 760 O O . GLN A 1 97 ? 16.851 -13.702 8.687 1.00 95.31 97 GLN A O 1
ATOM 765 N N . ARG A 1 98 ? 17.010 -13.246 10.868 1.00 92.88 98 ARG A N 1
ATOM 766 C CA . ARG A 1 98 ? 18.304 -12.555 10.729 1.00 92.88 98 ARG A CA 1
ATOM 767 C C . ARG A 1 98 ? 19.446 -13.507 10.387 1.00 92.88 98 ARG A C 1
ATOM 769 O O . ARG A 1 98 ? 20.434 -13.063 9.815 1.00 92.88 98 ARG A O 1
ATOM 776 N N . MET A 1 99 ? 19.332 -14.774 10.775 1.00 93.69 99 MET A N 1
ATOM 777 C CA . MET A 1 99 ? 20.340 -15.793 10.488 1.00 93.69 99 MET A CA 1
ATOM 778 C C . MET A 1 99 ? 20.197 -16.354 9.070 1.00 93.69 99 MET A C 1
ATOM 780 O O . MET A 1 99 ? 21.202 -16.543 8.391 1.00 93.69 99 MET A O 1
ATOM 784 N N . ASP A 1 100 ? 18.965 -16.567 8.613 1.00 94.88 100 ASP A N 1
ATOM 785 C CA . ASP A 1 100 ? 18.696 -17.251 7.346 1.00 94.88 100 ASP A CA 1
ATOM 786 C C . ASP A 1 100 ? 18.745 -16.307 6.137 1.00 94.88 100 ASP A C 1
ATOM 788 O O . ASP A 1 100 ? 19.202 -16.691 5.057 1.00 94.88 100 ASP A O 1
ATOM 792 N N . PHE A 1 101 ? 18.307 -15.056 6.307 1.00 91.94 101 PHE A N 1
ATOM 793 C CA . PHE A 1 101 ? 18.217 -14.067 5.230 1.00 91.94 101 PHE A CA 1
ATOM 794 C C . PHE A 1 101 ? 19.434 -13.136 5.214 1.00 91.94 101 PHE A C 1
ATOM 796 O O . PHE A 1 101 ? 19.320 -11.923 5.392 1.00 91.94 101 PHE A O 1
ATOM 803 N N . ILE A 1 102 ? 20.614 -13.716 4.997 1.00 91.62 102 ILE A N 1
ATOM 804 C CA . ILE A 1 102 ? 21.846 -12.965 4.732 1.00 91.62 102 ILE A CA 1
ATOM 805 C C . ILE A 1 102 ? 21.993 -12.675 3.235 1.00 91.62 102 ILE A C 1
ATOM 807 O O . ILE A 1 102 ? 21.643 -13.502 2.391 1.00 91.62 102 ILE A O 1
ATOM 811 N N . THR A 1 103 ? 22.536 -11.507 2.897 1.00 92.69 103 THR A N 1
ATOM 812 C CA . THR A 1 103 ? 22.885 -11.164 1.516 1.00 92.69 103 THR A CA 1
ATOM 813 C C . THR A 1 103 ? 23.937 -12.150 1.008 1.00 92.69 103 THR A C 1
ATOM 815 O O . THR A 1 103 ? 25.031 -12.223 1.564 1.00 92.69 103 THR A O 1
ATOM 818 N N . ARG A 1 104 ? 23.601 -12.924 -0.028 1.00 89.00 104 ARG A N 1
ATOM 819 C CA . ARG A 1 104 ? 24.539 -13.818 -0.718 1.00 89.00 104 ARG A CA 1
ATOM 820 C C . ARG A 1 104 ? 25.002 -13.140 -1.998 1.00 89.00 104 ARG A C 1
ATOM 822 O O . ARG A 1 104 ? 24.180 -12.564 -2.708 1.00 89.00 104 ARG A O 1
ATOM 829 N N . GLU A 1 105 ? 26.296 -13.200 -2.283 1.00 89.56 105 GLU A N 1
ATOM 830 C CA . GLU A 1 105 ? 26.812 -12.735 -3.567 1.00 89.56 105 GLU A CA 1
ATOM 831 C C . GLU A 1 105 ? 26.254 -13.640 -4.677 1.00 89.56 105 GLU A C 1
ATOM 833 O O . GLU A 1 105 ? 26.337 -14.866 -4.554 1.00 89.56 105 GLU A O 1
ATOM 838 N N . PRO A 1 106 ? 25.616 -13.078 -5.720 1.00 85.75 106 PRO A N 1
ATOM 839 C CA . PRO A 1 106 ? 25.115 -13.884 -6.820 1.00 85.75 106 PRO A CA 1
ATOM 840 C C . PRO A 1 106 ? 26.297 -14.473 -7.592 1.00 85.75 106 PRO A C 1
ATOM 842 O O . PRO A 1 106 ? 27.244 -13.760 -7.926 1.00 85.75 106 PRO A O 1
ATOM 845 N N . GLU A 1 107 ? 26.234 -15.768 -7.905 1.00 85.56 107 GLU A N 1
ATOM 846 C CA . GLU A 1 107 ? 27.219 -16.372 -8.798 1.00 85.56 107 GLU A CA 1
ATOM 847 C C . GLU A 1 107 ? 27.144 -15.700 -10.178 1.00 85.56 107 GLU A C 1
ATOM 849 O O . GLU A 1 107 ? 26.042 -15.447 -10.684 1.00 85.56 107 GLU A O 1
ATOM 854 N N . PRO A 1 108 ? 28.293 -15.396 -10.808 1.00 81.88 108 PRO A N 1
ATOM 855 C CA . PRO A 1 108 ? 28.306 -14.807 -12.134 1.00 81.88 108 PRO A CA 1
ATOM 856 C C . PRO A 1 108 ? 27.700 -15.802 -13.128 1.00 81.88 108 PRO A C 1
ATOM 858 O O . PRO A 1 108 ? 28.320 -16.800 -13.493 1.00 81.88 108 PRO A O 1
ATOM 861 N N . GLN A 1 109 ? 26.477 -15.527 -13.583 1.00 78.38 109 GLN A N 1
ATOM 862 C CA . GLN A 1 109 ? 25.874 -16.279 -14.675 1.00 78.38 109 GLN A CA 1
ATOM 863 C C . GLN A 1 109 ? 26.702 -16.039 -15.938 1.00 78.38 109 GLN A C 1
ATOM 865 O O . GLN A 1 109 ? 26.802 -14.914 -16.434 1.00 78.38 109 GLN A O 1
ATOM 870 N N . GLY A 1 110 ? 27.314 -17.106 -16.457 1.00 78.00 110 GLY A N 1
ATOM 871 C CA . GLY A 1 110 ? 27.987 -17.064 -17.748 1.00 78.00 110 GLY A CA 1
ATOM 872 C C . GLY A 1 110 ? 27.021 -16.553 -18.814 1.00 78.00 110 GLY A C 1
ATOM 873 O O . GLY A 1 110 ? 25.865 -16.974 -18.863 1.00 78.00 110 GLY A O 1
ATOM 874 N N . SER A 1 111 ? 27.475 -15.626 -19.661 1.00 73.50 111 SER A N 1
ATOM 875 C CA . SER A 1 111 ? 26.644 -15.086 -20.734 1.00 73.50 111 SER A CA 1
ATOM 876 C C . SER A 1 111 ? 26.218 -16.229 -21.655 1.00 73.50 111 SER A C 1
ATOM 878 O O . SER A 1 111 ? 27.035 -16.733 -22.431 1.00 73.50 111 SER A O 1
ATOM 880 N N . CYS A 1 112 ? 24.955 -16.643 -21.575 1.00 65.50 112 CYS A N 1
ATOM 881 C CA . CYS A 1 112 ? 24.364 -17.575 -22.522 1.00 65.50 112 CYS A CA 1
ATOM 882 C C . CYS A 1 112 ? 24.181 -16.812 -23.841 1.00 65.50 112 CYS A C 1
ATOM 884 O O . CYS A 1 112 ? 23.141 -16.212 -24.100 1.00 65.50 112 CYS A O 1
ATOM 886 N N . LYS A 1 113 ? 25.252 -16.719 -24.635 1.00 70.31 113 LYS A N 1
ATOM 887 C CA . LYS A 1 113 ? 25.203 -16.111 -25.965 1.00 70.31 113 LYS A CA 1
ATOM 888 C C . LYS A 1 113 ? 24.490 -17.093 -26.886 1.00 70.31 113 LYS A C 1
ATOM 890 O O . LYS A 1 113 ? 25.130 -17.901 -27.551 1.00 70.31 113 LYS A O 1
ATOM 895 N N . PHE A 1 114 ? 23.164 -17.047 -26.886 1.00 68.50 114 PHE A N 1
ATOM 896 C CA . PHE A 1 114 ? 22.372 -17.699 -27.914 1.00 68.50 114 PHE A CA 1
ATOM 897 C C . PHE A 1 114 ? 22.540 -16.882 -29.198 1.00 68.50 114 PHE A C 1
ATOM 899 O O . PHE A 1 114 ? 21.954 -15.813 -29.356 1.00 68.50 114 PHE A O 1
ATOM 906 N N . VAL A 1 115 ? 23.455 -17.318 -30.062 1.00 71.12 115 VAL A N 1
ATOM 907 C CA . VAL A 1 115 ? 23.664 -16.704 -31.374 1.00 71.12 115 VAL A CA 1
ATOM 908 C C . VAL A 1 115 ? 22.662 -17.350 -32.323 1.00 71.12 115 VAL A C 1
ATOM 910 O O . VAL A 1 115 ? 22.949 -18.379 -32.925 1.00 71.12 115 VAL A O 1
ATOM 913 N N . GLU A 1 116 ? 21.461 -16.782 -32.427 1.00 76.62 116 GLU A N 1
ATOM 914 C CA . GLU A 1 116 ? 20.576 -17.118 -33.544 1.00 76.62 116 GLU A CA 1
ATOM 915 C C . GLU A 1 116 ? 21.188 -16.552 -34.826 1.00 76.62 116 GLU A C 1
ATOM 917 O O . GLU A 1 116 ? 21.300 -15.337 -35.006 1.00 76.62 116 GLU A O 1
ATOM 922 N N . GLU A 1 117 ? 21.611 -17.437 -35.726 1.00 81.62 117 GLU A N 1
ATOM 923 C CA . GLU A 1 117 ? 22.014 -17.057 -37.075 1.00 81.62 117 GLU A CA 1
ATOM 924 C C . GLU A 1 117 ? 20.790 -16.541 -37.840 1.00 81.62 117 GLU A C 1
ATOM 926 O O . GLU A 1 117 ? 19.973 -17.305 -38.360 1.00 81.62 117 GLU A O 1
ATOM 931 N N . TYR A 1 118 ? 20.646 -15.217 -37.902 1.00 81.75 118 TYR A N 1
ATOM 932 C CA . TYR A 1 118 ? 19.579 -14.578 -38.660 1.00 81.75 118 TYR A CA 1
ATOM 933 C C . TYR A 1 118 ? 19.727 -14.871 -40.160 1.00 81.75 118 TYR A C 1
ATOM 935 O O . TYR A 1 118 ? 20.658 -14.397 -40.817 1.00 81.75 118 TYR A O 1
ATOM 943 N N . LYS A 1 119 ? 18.770 -15.614 -40.727 1.00 83.81 119 LYS A N 1
ATOM 944 C CA . LYS A 1 119 ? 18.656 -15.819 -42.176 1.00 83.81 119 LYS A CA 1
ATOM 945 C C . LYS A 1 119 ? 17.814 -14.702 -42.783 1.00 83.81 119 LYS A C 1
ATOM 947 O O . LYS A 1 119 ? 16.635 -14.564 -42.464 1.00 83.81 119 LYS A O 1
ATOM 952 N N . ARG A 1 120 ? 18.412 -13.909 -43.678 1.00 83.62 120 ARG A N 1
ATOM 953 C CA . ARG A 1 120 ? 17.665 -12.918 -44.464 1.00 83.62 120 ARG A CA 1
ATOM 954 C C . ARG A 1 120 ? 16.691 -13.648 -45.398 1.00 83.62 120 ARG A C 1
ATOM 956 O O . ARG A 1 120 ? 17.125 -14.559 -46.095 1.00 83.62 120 ARG A O 1
ATOM 963 N N . PRO A 1 121 ? 15.402 -13.278 -45.426 1.00 83.75 121 PRO A N 1
ATOM 964 C CA . PRO A 1 121 ? 14.468 -13.848 -46.387 1.00 83.75 121 PRO A CA 1
ATOM 965 C C . PRO A 1 121 ? 14.767 -13.320 -47.799 1.00 83.75 121 PRO A C 1
ATOM 967 O O . PRO A 1 121 ? 14.810 -12.111 -48.009 1.00 83.75 121 PRO A O 1
ATOM 970 N N . ASP A 1 122 ? 14.910 -14.225 -48.771 1.00 85.25 122 ASP A N 1
ATOM 971 C CA . ASP A 1 122 ? 15.153 -13.909 -50.194 1.00 85.25 122 ASP A CA 1
ATOM 972 C C . ASP A 1 122 ? 13.881 -13.478 -50.958 1.00 85.25 122 ASP A C 1
ATOM 974 O O . ASP A 1 122 ? 13.876 -13.339 -52.185 1.00 85.25 122 ASP A O 1
ATOM 978 N N . ALA A 1 123 ? 12.763 -13.283 -50.255 1.00 85.88 123 ALA A N 1
ATOM 979 C CA . ALA A 1 123 ? 11.488 -12.952 -50.875 1.00 85.88 123 ALA A CA 1
ATOM 980 C C . ALA A 1 123 ? 11.492 -11.513 -51.422 1.00 85.88 123 ALA A C 1
ATOM 982 O O . ALA A 1 123 ? 11.710 -10.546 -50.691 1.00 85.88 123 ALA A O 1
ATOM 983 N N . LYS A 1 124 ? 11.201 -11.365 -52.720 1.00 84.00 124 LYS A N 1
ATOM 984 C CA . LYS A 1 124 ? 10.998 -10.058 -53.358 1.00 84.00 124 LYS A CA 1
ATOM 985 C C . LYS A 1 124 ? 9.679 -9.449 -52.880 1.00 84.00 124 LYS A C 1
ATOM 987 O O . LYS A 1 124 ? 8.654 -10.124 -52.853 1.00 84.00 124 LYS A O 1
ATOM 992 N N . ILE A 1 125 ? 9.701 -8.165 -52.539 1.00 83.69 125 ILE A N 1
ATOM 993 C CA . ILE A 1 125 ? 8.508 -7.405 -52.153 1.00 83.69 125 ILE A CA 1
ATOM 994 C C . ILE A 1 125 ? 7.726 -7.052 -53.433 1.00 83.69 125 ILE A C 1
ATOM 996 O O . ILE A 1 125 ? 8.309 -6.503 -54.363 1.00 83.69 125 ILE A O 1
ATOM 1000 N N . ASP A 1 126 ? 6.421 -7.356 -53.483 1.00 83.44 126 ASP A N 1
ATOM 1001 C CA . ASP A 1 126 ? 5.544 -7.193 -54.670 1.00 83.44 126 ASP A CA 1
ATOM 1002 C C . ASP A 1 126 ? 5.371 -5.723 -55.116 1.00 83.44 126 ASP A C 1
ATOM 1004 O O . ASP A 1 126 ? 4.932 -5.448 -56.227 1.00 83.44 126 ASP A O 1
ATOM 1008 N N . GLY A 1 127 ? 5.725 -4.750 -54.269 1.00 85.81 127 GLY A N 1
ATOM 1009 C CA . GLY A 1 127 ? 5.782 -3.322 -54.622 1.00 85.81 127 GLY A CA 1
ATOM 1010 C C . GLY A 1 127 ? 4.434 -2.662 -54.942 1.00 85.81 127 GLY A C 1
ATOM 1011 O O . GLY A 1 127 ? 4.382 -1.452 -55.150 1.00 85.81 127 GLY A O 1
ATOM 1012 N N . LYS A 1 128 ? 3.334 -3.420 -54.959 1.00 87.00 128 LYS A N 1
ATOM 1013 C CA . LYS A 1 128 ? 1.983 -2.907 -55.181 1.00 87.00 128 LYS A CA 1
ATOM 1014 C C . LYS A 1 128 ? 1.416 -2.374 -53.875 1.00 87.00 128 LYS A C 1
ATOM 1016 O O . LYS A 1 128 ? 1.299 -3.098 -52.890 1.00 87.00 128 LYS A O 1
ATOM 1021 N N . THR A 1 129 ? 1.049 -1.101 -53.875 1.00 89.25 129 THR A N 1
ATOM 1022 C CA . THR A 1 129 ? 0.299 -0.505 -52.773 1.00 89.25 129 THR A CA 1
ATOM 1023 C C . THR A 1 129 ? -1.186 -0.799 -52.952 1.00 89.25 129 THR A C 1
ATOM 1025 O O . THR A 1 129 ? -1.673 -0.909 -54.077 1.00 89.25 129 THR A O 1
ATOM 1028 N N . VAL A 1 130 ? -1.916 -0.879 -51.838 1.00 89.62 130 VAL A N 1
ATOM 1029 C CA . VAL A 1 130 ? -3.386 -0.998 -51.830 1.00 89.62 130 VAL A CA 1
ATOM 1030 C C . VAL A 1 130 ? -4.018 0.114 -52.677 1.00 89.62 130 VAL A C 1
ATOM 1032 O O . VAL A 1 130 ? -4.883 -0.136 -53.505 1.00 89.62 130 VAL A O 1
ATOM 1035 N N . TYR A 1 131 ? -3.474 1.331 -52.579 1.00 90.44 131 TYR A N 1
ATOM 1036 C CA . TYR A 1 131 ? -3.924 2.476 -53.366 1.00 90.44 131 TYR A CA 1
ATOM 1037 C C . TYR A 1 131 ? -3.854 2.238 -54.883 1.00 90.44 131 TYR A C 1
ATOM 1039 O O . TYR A 1 131 ? -4.810 2.529 -55.594 1.00 90.44 131 TYR A O 1
ATOM 1047 N N . GLY A 1 132 ? -2.745 1.681 -55.386 1.00 87.38 132 GLY A N 1
ATOM 1048 C CA . GLY A 1 132 ? -2.593 1.394 -56.815 1.00 87.38 132 GLY A CA 1
ATOM 1049 C C . GLY A 1 132 ? -3.497 0.265 -57.320 1.00 87.38 132 GLY A C 1
ATOM 1050 O O . GLY A 1 132 ? -3.748 0.184 -58.519 1.00 87.38 132 GLY A O 1
ATOM 1051 N N . GLN A 1 133 ? -3.982 -0.599 -56.424 1.00 87.81 133 GLN A N 1
ATOM 1052 C CA . GLN A 1 133 ? -4.944 -1.652 -56.759 1.00 87.81 133 GLN A CA 1
ATOM 1053 C C . GLN A 1 133 ? -6.384 -1.125 -56.763 1.00 87.81 133 GLN A C 1
ATOM 1055 O O . GLN A 1 133 ? -7.168 -1.491 -57.638 1.00 87.81 133 GLN A O 1
ATOM 1060 N N . ASP A 1 134 ? -6.723 -0.248 -55.819 1.00 92.12 134 ASP A N 1
ATOM 1061 C CA . ASP A 1 134 ? -8.101 0.201 -55.610 1.00 92.12 134 ASP A CA 1
ATOM 1062 C C . ASP A 1 134 ? -8.508 1.345 -56.550 1.00 92.12 134 ASP A C 1
ATOM 1064 O O . ASP A 1 134 ? -9.642 1.390 -57.045 1.00 92.12 134 ASP A O 1
ATOM 1068 N N . PHE A 1 135 ? -7.578 2.261 -56.829 1.00 86.56 135 PHE A N 1
ATOM 1069 C CA . PHE A 1 135 ? -7.830 3.493 -57.578 1.00 86.56 135 PHE A CA 1
ATOM 1070 C C . PHE A 1 135 ? -7.272 3.407 -58.999 1.00 86.56 135 PHE A C 1
ATOM 1072 O O . PHE A 1 135 ? -6.351 4.126 -59.380 1.00 86.56 135 PHE A O 1
ATOM 1079 N N . VAL A 1 136 ? -7.848 2.505 -59.791 1.00 88.88 136 VAL A N 1
ATOM 1080 C CA . VAL A 1 136 ? -7.594 2.422 -61.235 1.00 88.88 136 VAL A CA 1
ATOM 1081 C C . VAL A 1 136 ? -8.534 3.383 -61.963 1.00 88.88 136 VAL A C 1
ATOM 1083 O O . VAL A 1 136 ? -9.720 3.442 -61.634 1.00 88.88 136 VAL A O 1
ATOM 1086 N N . ASP A 1 137 ? -8.037 4.112 -62.963 1.00 87.94 137 ASP A N 1
ATOM 1087 C CA . ASP A 1 137 ? -8.863 4.992 -63.796 1.00 87.94 137 ASP A CA 1
ATOM 1088 C C . ASP A 1 137 ? -9.924 4.182 -64.558 1.00 87.94 137 ASP A C 1
ATOM 1090 O O . ASP A 1 137 ? -9.630 3.472 -65.520 1.00 87.94 137 ASP A O 1
ATOM 1094 N N . ARG A 1 138 ? -11.188 4.293 -64.125 1.00 84.50 138 ARG A N 1
ATOM 1095 C CA . ARG A 1 138 ? -12.336 3.550 -64.690 1.00 84.50 138 ARG A CA 1
ATOM 1096 C C . ARG A 1 138 ? -12.992 4.243 -65.893 1.00 84.50 138 ARG A C 1
ATOM 1098 O O . ARG A 1 138 ? -14.033 3.794 -66.360 1.00 84.50 138 ARG A O 1
ATOM 1105 N N . GLY A 1 139 ? -12.383 5.316 -66.395 1.00 86.19 139 GLY A N 1
ATOM 1106 C CA . GLY A 1 139 ? -12.922 6.146 -67.472 1.00 86.19 139 GLY A CA 1
ATOM 1107 C C . GLY A 1 139 ? -14.014 7.130 -67.014 1.00 86.19 139 GLY A C 1
ATOM 1108 O O . GLY A 1 139 ? -14.349 7.187 -65.828 1.00 86.19 139 GLY A O 1
ATOM 1109 N N . PRO A 1 140 ? -14.550 7.952 -67.937 1.00 84.38 140 PRO A N 1
ATOM 1110 C CA . PRO A 1 140 ? -15.572 8.947 -67.620 1.00 84.38 140 PRO A CA 1
ATOM 1111 C C . PRO A 1 140 ? -16.882 8.279 -67.168 1.00 84.38 140 PRO A C 1
ATOM 1113 O O . PRO A 1 140 ? -17.317 7.322 -67.812 1.00 84.38 140 PRO A O 1
ATOM 1116 N N . PRO A 1 141 ? -17.544 8.771 -66.105 1.00 80.31 141 PRO A N 1
ATOM 1117 C CA . PRO A 1 141 ? -18.800 8.194 -65.643 1.00 80.31 141 PRO A CA 1
ATOM 1118 C C . PRO A 1 141 ? -19.929 8.436 -66.653 1.00 80.31 141 PRO A C 1
ATOM 1120 O O . PRO A 1 141 ? -20.102 9.544 -67.166 1.00 80.31 141 PRO A O 1
ATOM 1123 N N . GLU A 1 142 ? -20.730 7.403 -66.909 1.00 79.44 142 GLU A N 1
ATOM 1124 C CA . GLU A 1 142 ? -21.922 7.505 -67.748 1.00 79.44 142 GLU A CA 1
ATOM 1125 C C . GLU A 1 142 ? -23.008 8.307 -67.011 1.00 79.44 142 GLU A C 1
ATOM 1127 O O . GLU A 1 142 ? -23.449 7.950 -65.916 1.00 79.44 142 GLU A O 1
ATOM 1132 N N . VAL A 1 143 ? -23.424 9.440 -67.583 1.00 79.81 143 VAL A N 1
ATOM 1133 C CA . VAL A 1 143 ? -24.395 10.338 -66.944 1.00 79.81 143 VAL A CA 1
ATOM 1134 C C . VAL A 1 143 ? -25.812 9.814 -67.176 1.00 79.81 143 VAL A C 1
ATOM 1136 O O . VAL A 1 143 ? -26.428 10.070 -68.212 1.00 79.81 143 VAL A O 1
ATOM 1139 N N . VAL A 1 144 ? -26.359 9.108 -66.187 1.00 77.38 144 VAL A N 1
ATOM 1140 C CA . VAL A 1 144 ? -27.759 8.661 -66.200 1.00 77.38 144 VAL A CA 1
ATOM 1141 C C . VAL A 1 144 ? -28.681 9.845 -65.889 1.00 77.38 144 VAL A C 1
ATOM 1143 O O . VAL A 1 144 ? -28.604 10.457 -64.823 1.00 77.38 144 VAL A O 1
ATOM 1146 N N . LYS A 1 145 ? -29.587 10.178 -66.815 1.00 77.12 145 LYS A N 1
ATOM 1147 C CA . LYS A 1 145 ? -30.594 11.235 -66.622 1.00 77.12 145 LYS A CA 1
ATOM 1148 C C . LYS A 1 145 ? -31.707 10.733 -65.697 1.00 77.12 145 LYS A C 1
ATOM 1150 O O . LYS A 1 145 ? -32.596 10.002 -66.124 1.00 77.12 145 LYS A O 1
ATOM 1155 N N . ILE A 1 146 ? -31.666 11.127 -64.426 1.00 75.38 146 ILE A N 1
ATOM 1156 C CA . ILE A 1 146 ? -32.688 10.759 -63.437 1.00 75.38 146 ILE A CA 1
ATOM 1157 C C . ILE A 1 146 ? -33.915 11.663 -63.615 1.00 75.38 146 ILE A C 1
ATOM 1159 O O . ILE A 1 146 ? -33.822 12.881 -63.481 1.00 75.38 146 ILE A O 1
ATOM 1163 N N . THR A 1 147 ? -35.078 11.062 -63.878 1.00 75.50 147 THR A N 1
ATOM 1164 C CA . THR A 1 147 ? -36.373 11.765 -63.917 1.00 75.50 147 THR A CA 1
ATOM 1165 C C . THR A 1 147 ? -37.165 11.413 -62.656 1.00 75.50 147 THR A C 1
ATOM 1167 O O . THR A 1 147 ? -37.223 10.245 -62.275 1.00 75.50 147 THR A O 1
ATOM 1170 N N . ARG A 1 148 ? -37.744 12.407 -61.967 1.00 74.00 148 ARG A N 1
ATOM 1171 C CA . ARG A 1 148 ? -38.394 12.204 -60.659 1.00 74.00 148 ARG A CA 1
ATOM 1172 C C . ARG A 1 148 ? -39.682 11.368 -60.793 1.00 74.00 148 ARG A C 1
ATOM 1174 O O . ARG A 1 148 ? -40.578 11.794 -61.520 1.00 74.00 148 ARG A O 1
ATOM 1181 N N . PRO A 1 149 ? -39.829 10.248 -60.057 1.00 71.44 149 PRO A N 1
ATOM 1182 C CA . PRO A 1 149 ? -41.082 9.500 -60.026 1.00 71.44 149 PRO A CA 1
ATOM 1183 C C . PRO A 1 149 ? -42.156 10.254 -59.224 1.00 71.44 149 PRO A C 1
ATOM 1185 O O . PRO A 1 149 ? -41.873 10.870 -58.192 1.00 71.44 149 PRO A O 1
ATOM 1188 N N . GLN A 1 150 ? -43.396 10.215 -59.714 1.00 69.69 150 GLN A N 1
ATOM 1189 C CA . GLN A 1 150 ? -44.534 10.943 -59.150 1.00 69.69 150 GLN A CA 1
ATOM 1190 C C . GLN A 1 150 ? -45.008 10.264 -57.853 1.00 69.69 150 GLN A C 1
ATOM 1192 O O . GLN A 1 150 ? -45.365 9.088 -57.847 1.00 69.69 150 GLN A O 1
ATOM 1197 N N . THR A 1 151 ? -44.970 10.985 -56.731 1.00 71.88 151 THR A N 1
ATOM 1198 C CA . THR A 1 151 ? -45.309 10.436 -55.410 1.00 71.88 151 THR A CA 1
ATOM 1199 C C . THR A 1 151 ? -46.822 10.243 -55.281 1.00 71.88 151 THR A C 1
ATOM 1201 O O . THR A 1 151 ? -47.565 11.219 -55.234 1.00 71.88 151 THR A O 1
ATOM 1204 N N . VAL A 1 152 ? -47.282 8.994 -55.188 1.00 68.12 152 VAL A N 1
ATOM 1205 C CA . VAL A 1 152 ? -48.678 8.667 -54.859 1.00 68.12 152 VAL A CA 1
ATOM 1206 C C . VAL A 1 152 ? -48.769 8.386 -53.359 1.00 68.12 152 VAL A C 1
ATOM 1208 O O . VAL A 1 152 ? -48.354 7.330 -52.889 1.00 68.12 152 VAL A O 1
ATOM 1211 N N . THR A 1 153 ? -49.296 9.332 -52.584 1.00 65.50 153 THR A N 1
ATOM 1212 C CA . THR A 1 153 ? -49.580 9.147 -51.153 1.00 65.50 153 THR A CA 1
ATOM 1213 C C . THR A 1 153 ? -50.941 8.481 -50.973 1.00 65.50 153 THR A C 1
ATOM 1215 O O . THR A 1 153 ? -51.976 9.136 -51.079 1.00 65.50 153 THR A O 1
ATOM 1218 N N . GLN A 1 154 ? -50.965 7.177 -50.686 1.00 65.06 154 GLN A N 1
ATOM 1219 C CA . GLN A 1 154 ? -52.183 6.517 -50.211 1.00 65.06 1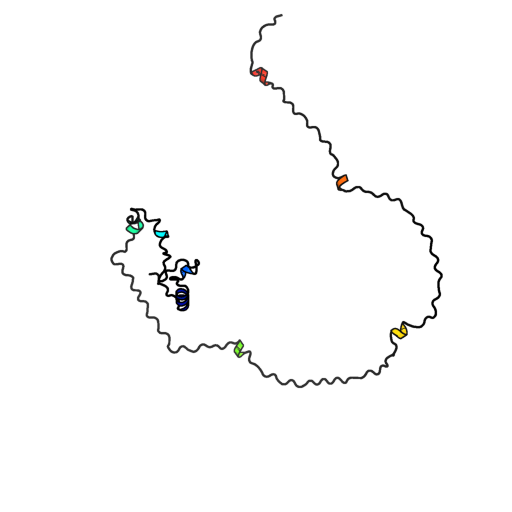54 GLN A CA 1
ATOM 1220 C C . GLN A 1 154 ? -52.337 6.741 -48.702 1.00 65.06 154 GLN A C 1
ATOM 1222 O O . GLN A 1 154 ? -51.614 6.160 -47.896 1.00 65.06 154 GLN A O 1
ATOM 1227 N N . HIS A 1 155 ? -53.300 7.574 -48.307 1.00 64.06 155 HIS A N 1
ATOM 1228 C CA . HIS A 1 155 ? -53.733 7.676 -46.915 1.00 64.06 155 HIS A CA 1
ATOM 1229 C C . HIS A 1 155 ? -54.642 6.487 -46.585 1.00 64.06 155 HIS A C 1
ATOM 1231 O O . HIS A 1 155 ? -55.818 6.479 -46.945 1.00 64.06 155 HIS A O 1
ATOM 1237 N N . GLN A 1 156 ? -54.120 5.470 -45.901 1.00 66.75 156 GLN A N 1
ATOM 1238 C CA . GLN A 1 156 ? -54.973 4.436 -45.316 1.00 66.75 156 GLN A CA 1
ATOM 1239 C C . GLN A 1 156 ? -55.670 5.034 -44.087 1.00 66.75 156 GLN A C 1
ATOM 1241 O O . GLN A 1 156 ? -55.027 5.343 -43.087 1.00 66.75 156 GLN A O 1
ATOM 1246 N N . GLY A 1 157 ? -56.980 5.269 -44.206 1.00 69.38 157 GLY A N 1
ATOM 1247 C CA . GLY A 1 157 ? -57.836 5.963 -43.236 1.00 69.38 157 GLY A CA 1
ATOM 1248 C C . GLY A 1 157 ? -58.082 5.203 -41.931 1.00 69.38 157 GLY A C 1
ATOM 1249 O O . GLY A 1 157 ? -59.227 4.929 -41.573 1.00 69.38 157 GLY A O 1
ATOM 1250 N N . LEU A 1 158 ? -57.021 4.865 -41.205 1.00 71.44 158 LEU A N 1
ATOM 1251 C CA . LEU A 1 158 ? -57.114 4.322 -39.855 1.00 71.44 158 LEU A CA 1
ATOM 1252 C C . LEU A 1 158 ? -57.458 5.455 -38.879 1.00 71.44 158 LEU A C 1
ATOM 1254 O O . LEU A 1 158 ? -56.751 6.459 -38.789 1.00 71.44 158 LEU A O 1
ATOM 1258 N N . LYS A 1 159 ? -58.573 5.306 -38.157 1.00 77.69 159 LYS A N 1
ATOM 1259 C CA . LYS A 1 159 ? -59.011 6.273 -37.143 1.00 77.69 159 LYS A CA 1
ATOM 1260 C C . LYS A 1 159 ? -58.228 6.056 -35.851 1.00 77.69 159 LYS A C 1
ATOM 1262 O O . LYS A 1 159 ? -58.142 4.937 -35.351 1.00 77.69 159 LYS A O 1
ATOM 1267 N N . PHE A 1 160 ? -57.688 7.139 -35.305 1.00 78.56 160 PHE A N 1
ATOM 1268 C CA . PHE A 1 160 ? -56.964 7.138 -34.039 1.00 78.56 160 PHE A CA 1
ATOM 1269 C C . PHE A 1 160 ? -57.907 6.801 -32.874 1.00 78.56 160 PHE A C 1
ATOM 1271 O O . PHE A 1 160 ? -58.942 7.446 -32.707 1.00 78.56 160 PHE A O 1
ATOM 1278 N N . GLN A 1 161 ? -57.560 5.799 -32.064 1.00 79.94 161 GLN A N 1
ATOM 1279 C CA . GLN A 1 161 ? -58.289 5.494 -30.832 1.00 79.94 161 GLN A CA 1
ATOM 1280 C C . GLN A 1 161 ? -57.669 6.279 -29.672 1.00 79.94 161 GLN A C 1
ATOM 1282 O O . GLN A 1 161 ? -56.552 5.999 -29.253 1.00 79.94 161 GLN A O 1
ATOM 1287 N N . SER A 1 162 ? -58.398 7.266 -29.151 1.00 79.12 162 SER A N 1
ATOM 1288 C CA . SER A 1 162 ? -57.906 8.196 -28.123 1.00 79.12 162 SER A CA 1
ATOM 1289 C C . SER A 1 162 ? -58.300 7.821 -26.688 1.00 79.12 162 SER A C 1
ATOM 1291 O O . SER A 1 162 ? -58.160 8.640 -25.779 1.00 79.12 162 SER A O 1
ATOM 1293 N N . ALA A 1 163 ? -58.850 6.626 -26.460 1.00 81.94 163 ALA A N 1
ATOM 1294 C CA . ALA A 1 163 ? -59.329 6.231 -25.140 1.00 81.94 163 ALA A CA 1
ATOM 1295 C C . ALA A 1 163 ? -58.155 5.826 -24.237 1.00 81.94 163 ALA A C 1
ATOM 1297 O O . ALA A 1 163 ? -57.467 4.841 -24.493 1.00 81.94 163 ALA A O 1
ATOM 1298 N N . THR A 1 164 ? -57.937 6.589 -23.169 1.00 82.25 164 THR A N 1
ATOM 1299 C CA . THR A 1 164 ? -56.927 6.288 -22.152 1.00 82.25 164 THR A CA 1
ATOM 1300 C C . THR A 1 164 ? -57.504 5.367 -21.078 1.00 82.25 164 THR A C 1
ATOM 1302 O O . THR A 1 164 ? -58.706 5.375 -20.806 1.00 82.25 164 THR A O 1
ATOM 1305 N N . THR A 1 165 ? -56.643 4.586 -20.426 1.00 83.25 165 THR A N 1
ATOM 1306 C CA . THR A 1 165 ? -57.026 3.642 -19.360 1.00 83.25 165 THR A CA 1
ATOM 1307 C C . THR A 1 165 ? -57.756 4.319 -18.200 1.00 83.25 165 THR A C 1
ATOM 1309 O O . THR A 1 165 ? -58.696 3.754 -17.650 1.00 83.25 165 THR A O 1
ATOM 1312 N N . HIS A 1 166 ? -57.388 5.560 -17.871 1.00 86.62 166 HIS A N 1
ATOM 1313 C CA . HIS A 1 166 ? -58.065 6.356 -16.847 1.00 86.62 166 HIS A CA 1
ATOM 1314 C C . HIS A 1 166 ? -59.546 6.592 -17.181 1.00 86.62 166 HIS A C 1
ATOM 1316 O O . HIS A 1 166 ? -60.419 6.363 -16.346 1.00 86.62 166 HIS A O 1
ATOM 1322 N N . ASN A 1 167 ? -59.832 6.998 -18.422 1.00 82.69 167 ASN A N 1
ATOM 1323 C CA . ASN A 1 167 ? -61.195 7.305 -18.859 1.00 82.69 167 ASN A CA 1
ATOM 1324 C C . ASN A 1 167 ? -62.077 6.053 -18.933 1.00 82.69 167 ASN A C 1
ATOM 1326 O O . ASN A 1 167 ? -63.295 6.158 -18.839 1.00 82.69 167 ASN A O 1
ATOM 1330 N N . GLN A 1 168 ? -61.468 4.876 -19.081 1.00 84.62 168 GLN A N 1
ATOM 1331 C CA . GLN A 1 168 ? -62.180 3.601 -19.048 1.00 84.62 168 GLN A CA 1
ATOM 1332 C C . GLN A 1 168 ? -62.451 3.115 -17.616 1.00 84.62 168 GLN A C 1
ATOM 1334 O O . GLN A 1 168 ? -63.492 2.514 -17.370 1.00 84.62 168 GLN A O 1
ATOM 1339 N N . ALA A 1 169 ? -61.541 3.364 -16.670 1.00 82.88 169 ALA A N 1
ATOM 1340 C CA . ALA A 1 169 ? -61.625 2.806 -15.318 1.00 82.88 169 ALA A CA 1
ATOM 1341 C C . ALA A 1 169 ? -62.529 3.602 -14.360 1.00 82.88 169 ALA A C 1
ATOM 1343 O O . ALA A 1 169 ? -63.144 3.021 -13.464 1.00 82.88 169 ALA A O 1
ATOM 1344 N N . PHE A 1 170 ? -62.616 4.922 -14.531 1.00 80.62 170 PHE A N 1
ATOM 1345 C CA . PHE A 1 170 ? -63.318 5.808 -13.600 1.00 80.62 170 PHE A CA 1
ATOM 1346 C C . PHE A 1 170 ? -64.5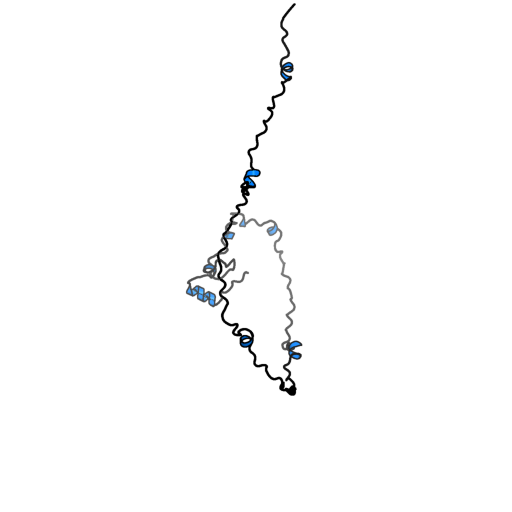69 6.417 -14.233 1.00 80.62 170 PHE A C 1
ATOM 1348 O O . PHE A 1 170 ? -64.646 7.617 -14.486 1.00 80.62 170 PHE A O 1
ATOM 1355 N N . THR A 1 171 ? -65.573 5.579 -14.481 1.00 83.88 171 THR A N 1
ATOM 1356 C CA . THR A 1 171 ? -66.909 6.031 -14.888 1.00 83.88 171 THR A CA 1
ATOM 1357 C C . THR A 1 171 ? -67.818 6.201 -13.672 1.00 83.88 171 THR A C 1
ATOM 1359 O O . THR A 1 171 ? -67.688 5.482 -12.679 1.00 83.88 171 THR A O 1
ATOM 1362 N N . HIS A 1 172 ? -68.764 7.138 -13.745 1.00 85.44 172 HIS A N 1
ATOM 1363 C CA . HIS A 1 172 ? -69.717 7.403 -12.667 1.00 85.44 172 HIS A CA 1
ATOM 1364 C C . HIS A 1 172 ? -70.509 6.137 -12.296 1.00 85.44 172 HIS A C 1
ATOM 1366 O O . HIS A 1 172 ? -71.140 5.520 -13.157 1.00 85.44 172 HIS A O 1
ATOM 1372 N N . LYS A 1 173 ? -70.489 5.755 -11.014 1.00 84.19 173 LYS A N 1
ATOM 1373 C CA . LYS A 1 173 ? -71.245 4.608 -10.492 1.00 84.19 173 LYS A CA 1
ATOM 1374 C C . LYS A 1 173 ? -72.521 5.108 -9.823 1.00 84.19 173 LYS A C 1
ATOM 1376 O O . LYS A 1 173 ? -72.465 6.015 -9.000 1.00 84.19 173 LYS A O 1
ATOM 1381 N N . VAL A 1 174 ? -73.661 4.519 -10.177 1.00 85.81 174 VAL A N 1
ATOM 1382 C CA . VAL A 1 174 ? -74.951 4.856 -9.559 1.00 85.81 174 VAL A CA 1
ATOM 1383 C C . VAL A 1 174 ? -75.001 4.232 -8.158 1.00 85.81 174 VAL A C 1
ATOM 1385 O O . VAL A 1 174 ? -74.788 3.022 -8.045 1.00 85.81 174 VAL A O 1
ATOM 1388 N N . PRO A 1 175 ? -75.235 5.017 -7.092 1.00 80.19 175 PRO A N 1
ATOM 1389 C CA . PRO A 1 175 ? -75.337 4.476 -5.744 1.00 80.19 175 PRO A CA 1
ATOM 1390 C C . PRO A 1 175 ? -76.604 3.627 -5.598 1.00 80.19 175 PRO A C 1
ATOM 1392 O O . PRO A 1 175 ? -77.670 3.983 -6.100 1.00 80.19 175 PRO A O 1
ATOM 1395 N N . ILE A 1 176 ? -76.476 2.499 -4.903 1.00 80.75 176 ILE A N 1
ATOM 1396 C CA . ILE A 1 176 ? -77.595 1.600 -4.608 1.00 80.75 176 ILE A CA 1
ATOM 1397 C C . ILE A 1 176 ? -78.415 2.228 -3.465 1.00 80.75 176 ILE A C 1
ATOM 1399 O O . ILE A 1 176 ? -77.813 2.618 -2.459 1.00 80.75 176 ILE A O 1
ATOM 1403 N N . PRO A 1 177 ? -79.750 2.359 -3.590 1.00 80.00 177 PRO A N 1
ATOM 1404 C CA . PRO A 1 177 ? -80.579 2.919 -2.527 1.00 80.00 177 PRO A CA 1
ATOM 1405 C C . PRO A 1 177 ? -80.540 2.019 -1.288 1.00 80.00 177 PRO A C 1
ATOM 1407 O O . PRO A 1 177 ? -80.695 0.805 -1.387 1.00 80.00 177 PRO A O 1
ATOM 1410 N N . GLN A 1 178 ? -80.311 2.620 -0.120 1.00 76.38 178 GLN A N 1
ATOM 1411 C CA . GLN A 1 178 ? -80.361 1.909 1.156 1.00 76.38 178 GLN A CA 1
ATOM 1412 C C . GLN A 1 178 ? -81.818 1.679 1.561 1.00 76.38 178 GLN A C 1
ATOM 1414 O O . GLN A 1 178 ? -82.628 2.605 1.527 1.00 76.38 178 GLN A O 1
ATOM 1419 N N . GLU A 1 179 ? -82.148 0.448 1.950 1.00 73.75 179 GLU A N 1
ATOM 1420 C CA . GLU A 1 179 ? -83.463 0.125 2.500 1.00 73.75 179 GLU A CA 1
ATOM 1421 C C . GLU A 1 179 ? -83.642 0.819 3.858 1.00 73.75 179 GLU A C 1
ATOM 1423 O O . GLU A 1 179 ? -82.765 0.771 4.724 1.00 73.75 179 GLU A O 1
ATOM 1428 N N . ALA A 1 180 ? -84.775 1.497 4.043 1.00 69.38 180 ALA A N 1
ATOM 1429 C CA . ALA A 1 180 ? -85.108 2.128 5.311 1.00 69.38 180 ALA A CA 1
ATOM 1430 C C . ALA A 1 180 ? -85.552 1.053 6.314 1.00 69.38 180 ALA A C 1
ATOM 1432 O O . ALA A 1 180 ? -86.579 0.403 6.122 1.00 69.38 180 ALA A O 1
ATOM 1433 N N . TYR A 1 181 ? -84.797 0.882 7.399 1.00 67.38 181 TYR A N 1
ATOM 1434 C CA . TYR A 1 181 ? -85.222 0.071 8.536 1.00 67.38 181 TYR A CA 1
ATOM 1435 C C . TYR A 1 181 ? -86.361 0.796 9.265 1.00 67.38 181 TYR A C 1
ATOM 1437 O O . TYR A 1 181 ? -86.122 1.753 9.997 1.00 67.38 181 TYR A O 1
ATOM 1445 N N . ALA A 1 182 ? -87.604 0.366 9.050 1.00 70.56 182 ALA A N 1
ATOM 1446 C CA . ALA A 1 182 ? -88.718 0.764 9.904 1.00 70.56 182 ALA A CA 1
ATOM 1447 C C . ALA A 1 182 ? -88.685 -0.053 11.207 1.00 70.56 182 ALA A C 1
ATOM 1449 O O . ALA A 1 182 ? -88.414 -1.256 11.183 1.00 70.56 182 ALA A O 1
ATOM 1450 N N . GLU A 1 183 ? -88.958 0.590 12.345 1.00 67.94 183 GLU A N 1
ATOM 1451 C CA . GLU A 1 183 ? -89.082 -0.104 13.628 1.00 67.94 183 GLU A CA 1
ATOM 1452 C C . GLU A 1 183 ? -90.315 -1.025 13.630 1.00 67.94 183 GLU A C 1
ATOM 1454 O O . GLU A 1 183 ? -91.397 -0.658 13.167 1.00 67.94 183 GLU A O 1
ATOM 1459 N N . LEU A 1 184 ? -90.139 -2.245 14.145 1.00 66.31 184 LEU A N 1
ATOM 1460 C CA . LEU A 1 184 ? -91.210 -3.227 14.328 1.00 66.31 184 LEU A CA 1
ATOM 1461 C C . LEU A 1 184 ? -92.279 -2.667 15.290 1.00 66.31 184 LEU A C 1
ATOM 1463 O O . LEU A 1 184 ? -91.916 -2.058 16.298 1.00 66.31 184 LEU A O 1
ATOM 1467 N N . PRO A 1 185 ? -93.585 -2.889 15.047 1.00 62.53 185 PRO A N 1
ATOM 1468 C CA . PRO A 1 185 ? -94.636 -2.386 15.929 1.00 62.53 185 PRO A CA 1
ATOM 1469 C C . PRO A 1 185 ? -94.470 -2.937 17.356 1.00 62.53 185 PRO A C 1
ATOM 1471 O O . PRO A 1 185 ? -94.382 -4.150 17.566 1.00 62.53 185 PRO A O 1
ATOM 1474 N N . CYS A 1 186 ? -94.419 -2.043 18.349 1.00 57.72 186 CYS A N 1
ATOM 1475 C CA . CYS A 1 186 ? -94.223 -2.409 19.748 1.00 57.72 186 CYS A CA 1
ATOM 1476 C C . CYS A 1 186 ? -95.495 -3.056 20.330 1.00 57.72 186 CYS A C 1
ATOM 1478 O O . CYS A 1 186 ? -96.491 -2.409 20.641 1.00 57.72 186 CYS A O 1
ATOM 1480 N N . TYR A 1 187 ? -95.462 -4.375 20.514 1.00 58.53 187 TYR A N 1
ATOM 1481 C CA . TYR A 1 187 ? -96.561 -5.145 21.113 1.00 58.53 187 TYR A CA 1
ATOM 1482 C C . TYR A 1 187 ? -96.731 -4.898 22.634 1.00 58.53 187 TYR A C 1
ATOM 1484 O O . TYR A 1 187 ? -97.623 -5.441 23.279 1.00 58.53 187 TYR A O 1
ATOM 1492 N N . THR A 1 188 ? -95.889 -4.064 23.248 1.00 57.09 188 THR A N 1
ATOM 1493 C CA . THR A 1 188 ? -95.836 -3.858 24.706 1.00 57.09 188 THR A CA 1
ATOM 1494 C C . THR A 1 188 ? -96.835 -2.828 25.244 1.00 57.09 188 THR A C 1
ATOM 1496 O O . THR A 1 188 ? -96.964 -2.693 26.460 1.00 57.09 188 THR A O 1
ATOM 1499 N N . GLY A 1 189 ? -97.594 -2.143 24.380 1.00 57.06 189 GLY A N 1
ATOM 1500 C CA . GLY A 1 189 ? -98.634 -1.193 24.802 1.00 57.06 189 GLY A CA 1
ATOM 1501 C C . GLY A 1 189 ? -99.837 -1.839 25.505 1.00 57.06 189 GLY A C 1
ATOM 1502 O O . GLY A 1 189 ? -100.449 -1.209 26.362 1.00 57.06 189 GLY A O 1
ATOM 1503 N N . ALA A 1 190 ? -100.142 -3.110 25.212 1.00 57.69 190 ALA A N 1
ATOM 1504 C CA . ALA A 1 190 ? -101.293 -3.825 25.781 1.00 57.69 190 ALA A CA 1
ATOM 1505 C C . ALA A 1 190 ? -101.050 -4.411 27.188 1.00 57.69 190 ALA A C 1
ATOM 1507 O O . ALA A 1 190 ? -101.991 -4.843 27.844 1.00 57.69 190 ALA A O 1
ATOM 1508 N N . ILE A 1 191 ? -99.798 -4.433 27.662 1.00 59.72 191 ILE A N 1
ATOM 1509 C CA . ILE A 1 191 ? -99.429 -5.004 28.972 1.00 59.72 191 ILE A CA 1
ATOM 1510 C C . ILE A 1 191 ? -99.365 -3.912 30.055 1.00 59.72 191 ILE A C 1
ATOM 1512 O O . ILE A 1 191 ? -99.581 -4.192 31.231 1.00 59.72 191 ILE A O 1
ATOM 1516 N N . LEU A 1 192 ? -99.094 -2.659 29.671 1.00 57.47 192 LEU A N 1
ATOM 1517 C CA . LEU A 1 192 ? -98.883 -1.548 30.609 1.00 57.47 192 LEU A CA 1
ATOM 1518 C C . LEU A 1 192 ? -100.171 -0.829 31.045 1.00 57.47 192 LEU A C 1
ATOM 1520 O O . LEU A 1 192 ? -100.147 -0.134 32.057 1.00 57.47 192 LEU A O 1
ATOM 1524 N N . TYR A 1 193 ? -101.289 -1.024 30.338 1.00 57.91 193 TYR A N 1
ATOM 1525 C CA . TYR A 1 193 ? -102.590 -0.445 30.695 1.00 57.91 193 TYR A CA 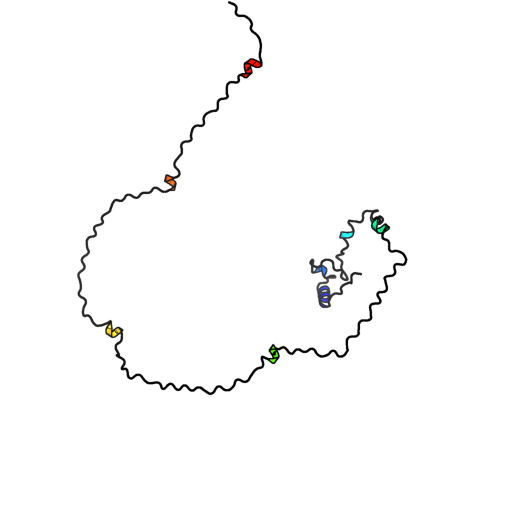1
ATOM 1526 C C . TYR A 1 193 ? -103.708 -1.496 30.632 1.00 57.91 193 TYR A C 1
ATOM 1528 O O . TYR A 1 193 ? -104.492 -1.505 29.681 1.00 57.91 193 TYR A O 1
ATOM 1536 N N . PRO A 1 194 ? -103.802 -2.409 31.614 1.00 59.06 194 PRO A N 1
ATOM 1537 C CA . PRO A 1 194 ? -105.018 -3.174 31.796 1.00 59.06 194 PRO A CA 1
ATOM 1538 C C . PRO A 1 194 ? -106.081 -2.253 32.414 1.00 59.06 194 PRO A C 1
ATOM 1540 O O . PRO A 1 194 ? -105.812 -1.528 33.369 1.00 59.06 194 PRO A O 1
ATOM 1543 N N . GLU A 1 195 ? -107.294 -2.346 31.872 1.00 49.50 195 GLU A N 1
ATOM 1544 C CA . GLU A 1 195 ? -108.536 -1.683 32.303 1.00 49.50 195 GLU A CA 1
ATOM 1545 C C . GLU A 1 195 ? -108.744 -0.269 31.726 1.00 49.50 195 GLU A C 1
ATOM 1547 O O . GLU A 1 195 ? -107.913 0.623 31.842 1.00 49.50 195 GLU A O 1
ATOM 1552 N N . LYS A 1 196 ? -109.868 0.018 31.060 1.00 56.44 196 LYS A N 1
ATOM 1553 C CA . LYS A 1 196 ? -111.240 -0.245 31.507 1.00 56.44 196 LYS A CA 1
ATOM 1554 C C . LYS A 1 196 ? -112.141 -0.671 30.343 1.00 56.44 196 LYS A C 1
ATOM 1556 O O . LYS A 1 196 ? -112.389 0.105 29.426 1.00 56.44 196 LYS A O 1
ATOM 15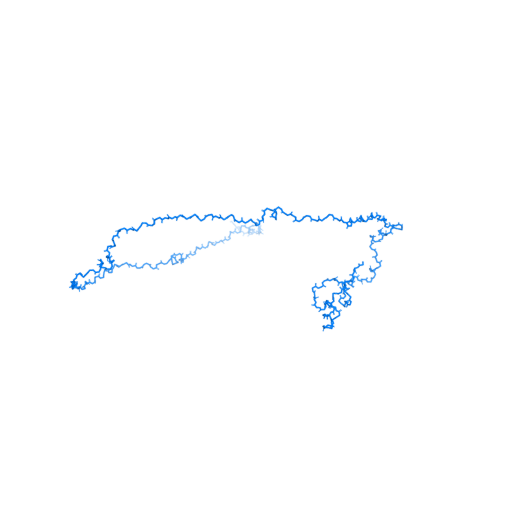61 N N . ASN A 1 197 ? -112.692 -1.880 30.439 1.00 55.88 197 ASN A N 1
ATOM 1562 C CA . ASN A 1 197 ? -113.953 -2.207 29.784 1.00 55.88 197 ASN A CA 1
ATOM 1563 C C . ASN A 1 197 ? -115.052 -1.443 30.526 1.00 55.88 197 ASN A C 1
ATOM 1565 O O . ASN A 1 197 ? -115.553 -1.911 31.546 1.00 55.88 197 ASN A O 1
ATOM 1569 N N . THR A 1 198 ? -115.403 -0.262 30.033 1.00 49.25 198 THR A N 1
ATOM 1570 C CA . THR A 1 198 ? -116.676 0.380 30.358 1.00 49.25 198 THR A CA 1
ATOM 1571 C C . THR A 1 198 ? -117.495 0.474 29.082 1.00 49.25 198 THR A C 1
ATOM 1573 O O . THR A 1 198 ? -117.254 1.332 28.241 1.00 49.25 198 THR A O 1
ATOM 1576 N N . GLU A 1 199 ? -118.450 -0.451 29.007 1.00 44.25 199 GLU A N 1
ATOM 1577 C CA . GLU A 1 199 ? -119.834 -0.197 28.606 1.00 44.25 199 GLU A CA 1
ATOM 1578 C C . GLU A 1 199 ? -120.121 0.010 27.112 1.00 44.25 199 GLU A C 1
ATOM 1580 O O . GLU A 1 199 ? -119.882 1.051 26.512 1.00 44.25 199 GLU A O 1
ATOM 1585 N N . GLY A 1 200 ? -120.745 -1.025 26.548 1.00 43.72 200 GLY A N 1
ATOM 1586 C CA . GLY A 1 200 ? -121.350 -1.035 25.222 1.00 43.72 200 GLY A CA 1
ATOM 1587 C C . GLY A 1 200 ? -122.248 -2.255 25.039 1.00 43.72 200 GLY A C 1
ATOM 1588 O O . GLY A 1 200 ? -122.063 -3.027 24.109 1.00 43.72 200 GLY A O 1
ATOM 1589 N N . THR A 1 201 ? -123.157 -2.455 25.995 1.00 43.72 201 THR A N 1
ATOM 1590 C CA . THR A 1 201 ? -124.411 -3.220 25.895 1.00 43.72 201 THR A CA 1
ATOM 1591 C C . THR A 1 201 ? -125.048 -3.156 24.505 1.00 43.72 201 THR A C 1
ATOM 1593 O O . THR A 1 201 ? -125.394 -2.059 24.076 1.00 43.72 201 THR A O 1
ATOM 1596 N N . THR A 1 202 ? -125.240 -4.312 23.860 1.00 39.12 202 THR A N 1
ATOM 1597 C CA . THR A 1 202 ? -126.530 -4.952 23.488 1.00 39.12 202 THR A CA 1
ATOM 1598 C C . THR A 1 202 ? -126.270 -6.160 22.603 1.00 39.12 202 THR A C 1
ATOM 1600 O O . THR A 1 202 ? -125.451 -6.018 21.670 1.00 39.12 202 THR A O 1
#

Organism: NCBI:txid174260

Foldseek 3Di:
DQDADDDDPVVVVVCVVVVHQDCCVVDVPDPD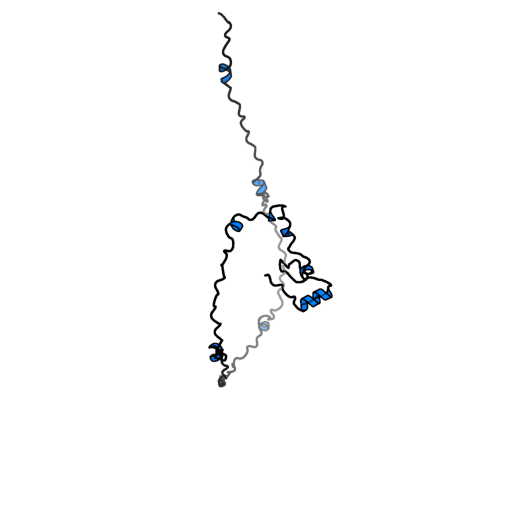HDHPRDPVDPCPVVVVPPDPPVVPDDDPCCVVDDPDPPPDPPPPPPPDPDPDDPDDPDDDPDDPCVVVDDDDDDDPDDPPPPDDPDDDDPDDDPPDDPCNVPDDCPDDDDDDDDDDDDDDDDDPPDDDDPDDPVNVPDDDDDDDDDDDDDDDDDPCPPVPDDDDPDDDDD

Secondary structure (DSSP, 8-state):
----BPPPHHHHHHHHHHT-S-GGGT-TT--S--BTT--S-TTGGGSTT--TTTTS---HHHHHSPPPTT-PPP---PPPPPPPPSSPPPPP---HHHHH-PPPPPP-----------PPP-PPP----HHHHH-----SPP-----PPP-------PPP----HHHHH-PPPPPPPPPP-PPPP-TTHHHH----------